Protein AF-A0A7V6YEX3-F1 (afdb_monomer)

Foldseek 3Di:
DLPVLQVLLLLLLLQLLLQLLLVLVLVVVDVPQDQPCSLVSSLVSLVSSLCSVLVPDPCSVCLVCLVVCCPPALVSVLSVLSVVLNVLSVVLVVCVVVVHDSVVNSVSSVVSNVSSLSNLVSVLVNQLPDPDPVSVDCVSSVVSNVSSNVSSLVVQCVSQVVPPVNNVSSVVVVVVVVVVD

Sequence (181 aa):
MGEWVLVIFTVALQAAVGLLFWTAVTKARQKEFELKSPVVVAVVLTAVAMVASLGHLGTPLRAFNALFNFGSSWLSREIVLTAAFLAVSAGAWYLERRGADEGTKKASYWLAAVVGVCAIISMAMVYIRTVIPAWGTWYTMVDFFLTSFILGGSLLLVLARANKETLTAVAGITDGIMALV

Nearest PDB structures (foldseek):
  2vpw-assembly1_G  TM=6.752E-01  e=5.787E-02  Thermus thermophilus HB27
  6egc-assembly1_A  TM=4.538E-01  e=3.977E+00  synthetic construct

Solvent-accessible surface area (backbone atoms only — not comparable to full-atom values): 9228 Å² total; per-residue (Å²): 127,65,68,64,34,55,51,50,21,52,54,29,36,29,28,21,34,17,31,37,37,49,51,31,53,47,47,72,76,32,91,84,66,80,73,89,54,65,47,55,54,24,32,51,31,31,49,52,15,50,49,37,57,42,70,71,41,96,56,52,81,59,56,63,54,28,71,83,33,44,90,77,38,45,63,22,36,23,54,52,29,46,52,49,26,39,53,40,27,47,49,37,41,50,40,59,77,70,65,54,55,71,67,60,51,51,51,34,32,45,52,26,23,54,39,24,51,53,21,52,52,27,49,31,45,45,48,34,70,44,92,50,72,91,34,52,47,72,62,46,50,49,52,51,49,50,50,10,47,54,44,3,46,51,49,46,50,61,66,23,61,85,36,69,69,54,32,52,58,57,50,51,52,55,53,58,55,59,74,76,109

Secondary structure (DSSP, 8-state):
--HHHHHHHHHHHHHHHHHHHHHHHHHHH-TT---SSHHHHHHHHHHHHHHHHHHT-S-GGGGGHHHHTTTT-HHHHHHHHHHHHHHHHHHHHHHHHTT--HHHHHHHHHHHHHHHHHHHHHHHHHHHTSS-GGGSSHHHHHHHHHHHHHHHHHHHHHHHTT-HHHHHHHHHHHHHHHTT-

Mean predicted aligned error: 5.59 Å

Structure (mmCIF, N/CA/C/O backbone):
data_AF-A0A7V6YEX3-F1
#
_entry.id   AF-A0A7V6YEX3-F1
#
loop_
_atom_site.group_PDB
_atom_site.id
_atom_site.type_symbol
_atom_site.label_atom_id
_atom_site.label_alt_id
_atom_site.label_comp_id
_atom_site.label_asym_id
_atom_site.label_entity_id
_atom_site.label_seq_id
_atom_site.pdbx_PDB_ins_code
_atom_site.Cartn_x
_atom_site.Cartn_y
_atom_site.Cartn_z
_atom_site.occupancy
_atom_site.B_iso_or_equiv
_atom_site.auth_seq_id
_atom_site.auth_comp_id
_atom_site.auth_asym_id
_atom_site.auth_atom_id
_atom_site.pdbx_PDB_model_num
ATOM 1 N N . MET A 1 1 ? 24.140 4.636 -7.649 1.00 54.00 1 MET A N 1
ATOM 2 C CA . MET A 1 1 ? 23.343 5.108 -6.490 1.00 54.00 1 MET A CA 1
ATOM 3 C C . MET A 1 1 ? 21.828 4.919 -6.658 1.00 54.00 1 MET A C 1
ATOM 5 O O . MET A 1 1 ? 21.150 4.912 -5.645 1.00 54.00 1 MET A O 1
ATOM 9 N N . GLY A 1 2 ? 21.278 4.736 -7.873 1.00 63.66 2 GLY A N 1
ATOM 10 C CA . GLY A 1 2 ? 19.820 4.609 -8.075 1.00 63.66 2 GLY A CA 1
ATOM 11 C C . GLY A 1 2 ? 19.185 3.271 -7.657 1.00 63.66 2 GLY A C 1
ATOM 12 O O . GLY A 1 2 ? 18.006 3.241 -7.328 1.00 63.66 2 GLY A O 1
ATOM 13 N N . GLU A 1 3 ? 19.950 2.178 -7.615 1.00 75.19 3 GLU A N 1
ATOM 14 C CA . GLU A 1 3 ? 19.409 0.830 -7.358 1.00 75.19 3 GLU A CA 1
ATOM 15 C C . GLU A 1 3 ? 18.811 0.681 -5.951 1.00 75.19 3 GLU A C 1
ATOM 17 O O . GLU A 1 3 ? 17.695 0.192 -5.799 1.00 75.19 3 GLU A O 1
ATOM 22 N N . TRP A 1 4 ? 19.492 1.197 -4.923 1.00 82.69 4 TRP A N 1
ATOM 23 C CA . TRP A 1 4 ? 19.003 1.184 -3.538 1.00 82.69 4 TRP A CA 1
ATOM 24 C C . TRP A 1 4 ? 17.686 1.938 -3.357 1.00 82.69 4 TRP A C 1
ATOM 26 O O . TRP A 1 4 ? 16.872 1.584 -2.509 1.00 82.69 4 TRP A O 1
ATOM 36 N N . VAL A 1 5 ? 17.457 2.965 -4.172 1.00 86.56 5 VAL A N 1
ATOM 37 C CA . VAL A 1 5 ? 16.256 3.793 -4.088 1.00 86.56 5 VAL A CA 1
ATOM 38 C C . VAL A 1 5 ? 15.031 3.030 -4.589 1.00 86.56 5 VAL A C 1
ATOM 40 O O . VAL A 1 5 ? 13.972 3.098 -3.968 1.00 86.56 5 VAL A O 1
ATOM 43 N N . LEU A 1 6 ? 15.190 2.243 -5.657 1.00 85.50 6 LEU A N 1
ATOM 44 C CA . LEU A 1 6 ? 14.140 1.351 -6.154 1.00 85.50 6 LEU A CA 1
ATOM 45 C C . LEU A 1 6 ? 13.823 0.238 -5.149 1.00 85.50 6 LEU A C 1
ATOM 47 O O . LEU A 1 6 ? 12.654 -0.094 -4.959 1.00 85.50 6 LEU A O 1
ATOM 51 N N . VAL A 1 7 ? 14.833 -0.295 -4.455 1.00 91.38 7 VAL A N 1
ATOM 52 C CA . VAL A 1 7 ? 14.621 -1.283 -3.382 1.00 91.38 7 VAL A CA 1
ATOM 53 C C . VAL A 1 7 ? 13.820 -0.673 -2.229 1.00 91.38 7 VAL A C 1
ATOM 55 O O . VAL A 1 7 ? 12.846 -1.267 -1.777 1.00 91.38 7 VAL A O 1
ATOM 58 N N . ILE A 1 8 ? 14.169 0.537 -1.780 1.00 92.31 8 ILE A N 1
ATOM 59 C CA . ILE A 1 8 ? 13.417 1.232 -0.723 1.00 92.31 8 ILE A CA 1
ATOM 60 C C . ILE A 1 8 ? 11.973 1.483 -1.165 1.00 92.31 8 ILE A C 1
ATOM 62 O O . ILE A 1 8 ? 11.044 1.205 -0.411 1.00 92.31 8 ILE A O 1
ATOM 66 N N . PHE A 1 9 ? 11.781 1.982 -2.386 1.00 94.06 9 PHE A N 1
ATOM 67 C CA . PHE A 1 9 ? 10.462 2.248 -2.952 1.00 94.06 9 PHE A CA 1
ATOM 68 C C . PHE A 1 9 ? 9.586 0.987 -3.007 1.00 94.06 9 PHE A C 1
ATOM 70 O O . PHE A 1 9 ? 8.468 1.000 -2.492 1.00 94.06 9 PHE A O 1
ATOM 77 N N . THR A 1 10 ? 10.104 -0.103 -3.578 1.00 94.50 10 THR A N 1
ATOM 78 C CA . THR A 1 10 ? 9.368 -1.368 -3.737 1.00 94.50 10 THR A CA 1
ATOM 79 C C . THR A 1 10 ? 8.987 -1.972 -2.390 1.00 94.50 10 THR A C 1
ATOM 81 O O . THR A 1 10 ? 7.804 -2.202 -2.139 1.00 94.50 10 THR A O 1
ATOM 84 N N . VAL A 1 11 ? 9.953 -2.138 -1.482 1.00 96.56 11 VAL A N 1
ATOM 85 C CA . VAL A 1 11 ? 9.726 -2.750 -0.164 1.00 96.56 11 VAL A CA 1
ATOM 86 C C . VAL A 1 11 ? 8.778 -1.904 0.690 1.00 96.56 11 VAL A C 1
ATOM 88 O O . VAL A 1 11 ? 7.869 -2.449 1.318 1.00 96.56 11 VAL A O 1
ATOM 91 N N . ALA A 1 12 ? 8.938 -0.575 0.702 1.00 97.44 12 ALA A N 1
ATOM 92 C CA . ALA A 1 12 ? 8.073 0.309 1.483 1.00 9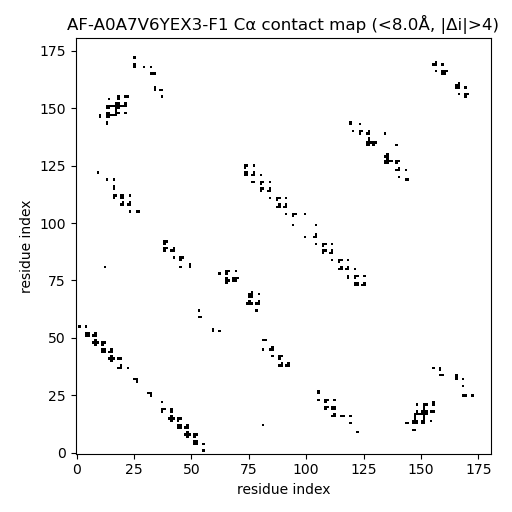7.44 12 ALA A CA 1
ATOM 93 C C . ALA A 1 12 ? 6.629 0.316 0.958 1.00 97.44 12 ALA A C 1
ATOM 95 O O . ALA A 1 12 ? 5.692 0.236 1.758 1.00 97.44 12 ALA A O 1
ATOM 96 N N . LEU A 1 13 ? 6.433 0.355 -0.367 1.00 98.06 13 LEU A N 1
ATOM 97 C CA . LEU A 1 13 ? 5.095 0.295 -0.955 1.00 98.06 13 LEU A CA 1
ATOM 98 C C . LEU A 1 13 ? 4.437 -1.071 -0.711 1.00 98.06 13 LEU A C 1
ATOM 100 O O . LEU A 1 13 ? 3.290 -1.124 -0.271 1.00 98.06 13 LEU A O 1
ATOM 104 N N . GLN A 1 14 ? 5.164 -2.171 -0.926 1.00 98.50 14 GLN A N 1
ATOM 105 C CA . GLN A 1 14 ? 4.682 -3.533 -0.664 1.00 98.50 14 GLN A CA 1
ATOM 106 C C . GLN A 1 14 ? 4.259 -3.720 0.796 1.00 98.50 14 GLN A C 1
ATOM 108 O O . GLN A 1 14 ? 3.186 -4.270 1.056 1.00 98.50 14 GLN A O 1
ATOM 113 N N . ALA A 1 15 ? 5.061 -3.223 1.740 1.00 98.38 15 ALA A N 1
ATOM 114 C CA . ALA A 1 15 ? 4.755 -3.249 3.164 1.00 98.38 15 ALA A CA 1
ATOM 115 C C . ALA A 1 15 ? 3.487 -2.446 3.506 1.00 98.38 15 ALA A C 1
ATOM 117 O O . ALA A 1 15 ? 2.625 -2.938 4.237 1.00 98.38 15 ALA A O 1
ATOM 118 N N . ALA A 1 16 ? 3.338 -1.239 2.949 1.00 98.38 16 ALA A N 1
ATOM 119 C CA . ALA A 1 16 ? 2.168 -0.389 3.167 1.00 98.38 16 ALA A CA 1
ATOM 120 C C . ALA A 1 16 ? 0.874 -1.009 2.612 1.00 98.38 16 ALA A C 1
ATOM 122 O O . ALA A 1 16 ? -0.141 -1.053 3.312 1.00 98.38 16 ALA A O 1
ATOM 123 N N . VAL A 1 17 ? 0.913 -1.521 1.376 1.00 98.56 17 VAL A N 1
ATOM 124 C CA . VAL A 1 17 ? -0.234 -2.182 0.731 1.00 98.56 17 VAL A CA 1
ATOM 125 C C . VAL A 1 17 ? -0.652 -3.420 1.515 1.00 98.56 17 VAL A C 1
ATOM 127 O O . VAL A 1 17 ? -1.831 -3.573 1.840 1.00 98.56 17 VAL A O 1
ATOM 130 N N . GLY A 1 18 ? 0.307 -4.275 1.876 1.00 98.12 18 GLY A N 1
ATOM 131 C CA . GLY A 1 18 ? 0.027 -5.490 2.631 1.00 98.12 18 GLY A CA 1
ATOM 132 C C . GLY A 1 18 ? -0.557 -5.194 4.012 1.00 98.12 18 GLY A C 1
ATOM 133 O O . GLY A 1 18 ? -1.479 -5.880 4.451 1.00 98.12 18 GLY A O 1
ATOM 134 N N . LEU A 1 19 ? -0.063 -4.150 4.689 1.00 97.56 19 LEU A N 1
ATOM 135 C CA . LEU A 1 19 ? -0.578 -3.723 5.989 1.00 97.56 19 LEU A CA 1
ATOM 136 C C . LEU A 1 19 ? -2.057 -3.319 5.900 1.00 97.56 19 LEU A C 1
ATOM 138 O O . LEU A 1 19 ? -2.864 -3.763 6.720 1.00 97.56 19 LEU A O 1
ATOM 142 N N . LEU A 1 20 ? -2.435 -2.511 4.904 1.00 97.44 20 LEU A N 1
ATOM 143 C CA . LEU A 1 20 ? -3.833 -2.103 4.724 1.00 97.44 20 LEU A CA 1
ATOM 144 C C . LEU A 1 20 ? -4.727 -3.245 4.254 1.00 97.44 20 LEU A C 1
ATOM 146 O O . LEU A 1 20 ? -5.863 -3.338 4.717 1.00 97.44 20 LEU A O 1
ATOM 150 N N . PHE A 1 21 ? -4.212 -4.138 3.407 1.00 97.50 21 PHE A N 1
ATOM 151 C CA . PHE A 1 21 ? -4.922 -5.347 3.003 1.00 97.50 21 PHE A CA 1
ATOM 152 C C . PHE A 1 21 ? -5.286 -6.203 4.220 1.00 97.50 21 PHE A C 1
ATOM 154 O O . PHE A 1 21 ? -6.464 -6.478 4.452 1.00 97.50 21 PHE A O 1
ATOM 161 N N . TRP A 1 22 ? -4.305 -6.561 5.054 1.00 95.19 22 TRP A N 1
ATOM 162 C CA . TRP A 1 22 ? -4.574 -7.361 6.248 1.00 95.19 22 TRP A CA 1
ATOM 163 C C . TRP A 1 22 ? -5.452 -6.621 7.254 1.00 95.19 22 TRP A C 1
ATOM 165 O O . TRP A 1 22 ? -6.345 -7.226 7.835 1.00 95.19 22 TRP A O 1
ATOM 175 N N . THR A 1 23 ? -5.282 -5.306 7.406 1.00 94.06 23 THR A N 1
ATOM 176 C CA . THR A 1 23 ? -6.162 -4.493 8.261 1.00 94.06 23 THR A CA 1
ATOM 177 C C . THR A 1 23 ? -7.619 -4.548 7.785 1.00 94.06 23 THR A C 1
ATOM 179 O O . THR A 1 23 ? -8.526 -4.713 8.605 1.00 94.06 23 THR A O 1
ATOM 182 N N . ALA A 1 24 ? -7.860 -4.464 6.471 1.00 94.31 24 ALA A N 1
ATOM 183 C CA . ALA A 1 24 ? -9.194 -4.583 5.885 1.00 94.31 24 ALA A CA 1
ATOM 184 C C . ALA A 1 24 ? -9.801 -5.975 6.135 1.00 94.31 24 ALA A C 1
ATOM 186 O O . ALA A 1 24 ? -10.953 -6.079 6.565 1.00 94.31 24 ALA A O 1
ATOM 187 N N . VAL A 1 25 ? -9.008 -7.037 5.946 1.00 93.19 25 VAL A N 1
ATOM 188 C CA . VAL A 1 25 ? -9.417 -8.426 6.217 1.00 93.19 25 VAL A CA 1
ATOM 189 C C . VAL A 1 25 ? -9.779 -8.617 7.693 1.00 93.19 25 VAL A C 1
ATOM 191 O O . VAL A 1 25 ? -10.845 -9.160 7.996 1.00 93.19 25 VAL A O 1
ATOM 194 N N . THR A 1 26 ? -8.954 -8.131 8.624 1.00 90.56 26 THR A N 1
ATOM 195 C CA . THR A 1 26 ? -9.222 -8.262 10.063 1.00 90.56 26 THR A CA 1
ATOM 196 C C . THR A 1 26 ? -10.479 -7.501 10.474 1.00 90.56 26 THR A C 1
ATOM 198 O O . THR A 1 26 ? -11.332 -8.066 11.157 1.00 90.56 26 THR A O 1
ATOM 201 N N . LYS A 1 27 ? -10.671 -6.264 9.992 1.00 88.38 27 LYS A N 1
ATOM 202 C CA . LYS A 1 27 ? -11.892 -5.473 10.250 1.00 88.38 27 LYS A CA 1
ATOM 203 C C . LYS A 1 27 ? -13.161 -6.079 9.636 1.00 88.38 27 LYS A C 1
ATOM 205 O O . LYS A 1 27 ? -14.268 -5.808 10.116 1.00 88.38 27 LYS A O 1
ATOM 210 N N . ALA A 1 28 ? -13.033 -6.864 8.566 1.00 88.38 28 ALA A N 1
ATOM 211 C CA . ALA A 1 28 ? -14.154 -7.589 7.972 1.00 88.38 28 ALA A CA 1
ATOM 212 C C . ALA A 1 28 ? -14.565 -8.801 8.825 1.00 88.38 28 ALA A C 1
ATOM 214 O O . ALA A 1 28 ? -15.756 -9.064 8.972 1.00 88.38 28 ALA A O 1
ATOM 215 N N . ARG A 1 29 ? -13.593 -9.507 9.419 1.00 85.81 29 ARG A N 1
ATOM 216 C CA . ARG A 1 29 ? -13.838 -10.684 10.271 1.00 85.81 29 ARG A CA 1
ATOM 217 C C . ARG A 1 29 ? -14.228 -10.330 11.703 1.00 85.81 29 ARG A C 1
ATOM 219 O O . ARG A 1 29 ? -15.007 -11.053 12.314 1.00 85.81 29 ARG A O 1
ATOM 226 N N . GLN A 1 30 ? -13.704 -9.230 12.237 1.00 81.31 30 GLN A N 1
ATOM 227 C CA . GLN A 1 30 ? -13.925 -8.820 13.618 1.00 81.31 30 GLN A CA 1
ATOM 228 C C . GLN A 1 30 ? -14.554 -7.433 13.701 1.00 81.31 30 GLN A C 1
ATOM 230 O O . GLN A 1 30 ? -14.029 -6.453 13.170 1.00 81.31 30 GLN A O 1
ATOM 235 N N . LYS A 1 31 ? -15.701 -7.344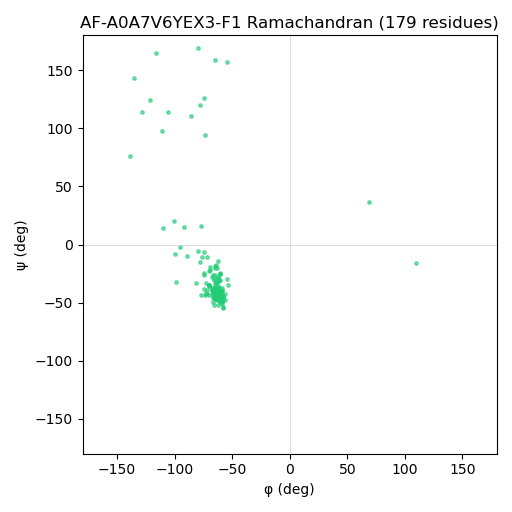 14.385 1.00 68.62 31 LYS A N 1
ATOM 236 C CA . LYS A 1 31 ? -16.448 -6.088 14.522 1.00 68.62 31 LYS A CA 1
ATOM 237 C C . LYS A 1 31 ? -15.737 -5.068 15.412 1.00 68.62 31 LYS A C 1
ATOM 239 O O . LYS A 1 31 ? -15.787 -3.893 15.077 1.00 68.62 31 LYS A O 1
ATOM 244 N N . GLU A 1 32 ? -15.045 -5.519 16.456 1.00 69.12 32 GLU A N 1
ATOM 245 C CA . GLU A 1 32 ? -14.394 -4.663 17.464 1.00 69.12 32 GLU A CA 1
ATOM 246 C C . GLU A 1 32 ? -12.881 -4.497 17.235 1.00 69.12 32 GLU A C 1
ATOM 248 O O . GLU A 1 32 ? -12.133 -4.131 18.137 1.00 69.12 32 GLU A O 1
ATOM 253 N N . PHE A 1 33 ? -12.394 -4.756 16.014 1.00 73.75 33 PHE A N 1
ATOM 254 C CA . PHE A 1 33 ? -10.980 -4.560 15.703 1.00 73.75 33 PHE A CA 1
ATOM 255 C C . PHE A 1 33 ? -10.634 -3.067 15.587 1.00 73.75 33 PHE A C 1
ATOM 257 O O . PHE A 1 33 ? -10.747 -2.445 14.518 1.00 73.75 33 PHE A O 1
ATOM 264 N N . GLU A 1 34 ? -10.160 -2.508 16.697 1.00 72.00 34 GLU A N 1
ATOM 265 C CA . GLU A 1 34 ? -9.575 -1.175 16.774 1.00 72.00 34 GLU A CA 1
ATOM 266 C C . GLU A 1 34 ? -8.073 -1.247 17.050 1.00 72.00 34 GLU A C 1
ATOM 268 O O . GLU A 1 34 ? -7.612 -1.337 18.186 1.00 72.00 34 GLU A O 1
ATOM 273 N N . LEU A 1 35 ? -7.287 -1.147 15.980 1.00 77.44 35 LEU A N 1
ATOM 274 C CA . LEU A 1 35 ? -5.863 -0.873 16.072 1.00 77.44 35 LEU A CA 1
ATOM 275 C C . LEU A 1 35 ? -5.631 0.572 15.644 1.00 77.44 35 LEU A C 1
ATOM 277 O O . LEU A 1 35 ? -5.859 0.935 14.491 1.00 77.44 35 LEU A O 1
ATOM 281 N N . LYS A 1 36 ? -5.188 1.412 16.579 1.00 72.75 36 LYS A N 1
ATOM 282 C CA . LYS A 1 36 ? -4.782 2.787 16.276 1.00 72.75 36 LYS A CA 1
ATOM 283 C C . LYS A 1 36 ? -3.426 2.720 15.581 1.00 72.75 36 LYS A C 1
ATOM 285 O O . LYS A 1 36 ? -2.525 2.128 16.163 1.00 72.75 36 LYS A O 1
ATOM 290 N N . SER A 1 37 ? -3.289 3.332 14.397 1.00 78.31 37 SER A N 1
ATOM 291 C CA . SER A 1 37 ? -2.048 3.535 13.603 1.00 78.31 37 SER A CA 1
ATOM 292 C C . SER A 1 37 ? -1.804 2.772 12.285 1.00 78.31 37 SER A C 1
ATOM 294 O O . SER A 1 37 ? -0.962 3.277 11.541 1.00 78.31 37 SER A O 1
ATOM 296 N N . PRO A 1 38 ? -2.487 1.675 11.892 1.00 91.31 38 PRO A N 1
ATOM 297 C CA . PRO A 1 38 ? -2.122 0.939 10.673 1.00 91.31 38 PRO A CA 1
ATOM 298 C C . PRO A 1 38 ? -2.117 1.828 9.430 1.00 91.31 38 PRO A C 1
ATOM 300 O O . PRO A 1 38 ? -1.179 1.805 8.636 1.00 91.31 38 PRO A O 1
ATOM 303 N N . VAL A 1 39 ? -3.127 2.693 9.314 1.00 94.38 39 VAL A N 1
ATOM 304 C CA . VAL A 1 39 ? -3.239 3.634 8.199 1.00 94.38 39 VAL A CA 1
ATOM 305 C C . VAL A 1 39 ? -2.199 4.748 8.233 1.00 94.38 39 VAL A C 1
ATOM 307 O O . VAL A 1 39 ? -1.681 5.120 7.186 1.00 94.38 39 VAL A O 1
ATOM 310 N N . VAL A 1 40 ? -1.810 5.232 9.416 1.00 95.50 40 VAL A N 1
ATOM 311 C CA . VAL A 1 40 ? -0.736 6.231 9.543 1.00 95.50 40 VAL A CA 1
ATOM 312 C C . VAL A 1 40 ? 0.588 5.638 9.084 1.00 95.50 40 VAL A C 1
ATOM 314 O O . VAL A 1 40 ? 1.305 6.266 8.310 1.00 95.50 40 VAL A O 1
ATOM 317 N N . VAL A 1 41 ? 0.895 4.417 9.525 1.00 96.44 41 VAL A N 1
ATOM 318 C CA . VAL A 1 41 ? 2.116 3.707 9.130 1.00 96.44 41 VAL A CA 1
ATOM 319 C C . VAL A 1 41 ? 2.132 3.484 7.618 1.00 96.44 41 VAL A C 1
ATOM 321 O O . VAL A 1 41 ? 3.135 3.785 6.976 1.00 96.44 41 VAL A O 1
ATOM 324 N N . ALA A 1 42 ? 1.015 3.048 7.028 1.00 97.25 42 ALA A N 1
ATOM 325 C CA . ALA A 1 42 ? 0.904 2.876 5.582 1.00 97.25 42 ALA A CA 1
ATOM 326 C C . ALA A 1 42 ? 1.099 4.195 4.810 1.00 97.25 42 ALA A C 1
ATOM 328 O O . ALA A 1 42 ? 1.824 4.218 3.816 1.00 97.25 42 ALA A O 1
ATOM 329 N N . VAL A 1 43 ? 0.515 5.304 5.280 1.00 97.69 43 VAL A N 1
ATOM 330 C CA . VAL A 1 43 ? 0.702 6.638 4.681 1.00 97.69 43 VAL A CA 1
ATOM 331 C C . VAL A 1 43 ? 2.167 7.064 4.739 1.00 97.69 43 VAL A C 1
ATOM 333 O O . VAL A 1 43 ? 2.710 7.496 3.725 1.00 97.69 43 VAL A O 1
ATOM 336 N N . VAL A 1 44 ? 2.828 6.906 5.890 1.00 97.31 44 VAL A N 1
ATOM 337 C CA . VAL A 1 44 ? 4.247 7.261 6.055 1.00 97.31 44 VAL A CA 1
ATOM 338 C C . VAL A 1 44 ? 5.134 6.413 5.146 1.00 97.31 44 VAL A C 1
ATOM 340 O O . VAL A 1 44 ? 5.962 6.965 4.426 1.00 97.31 44 VAL A O 1
ATOM 343 N N . LEU A 1 45 ? 4.940 5.092 5.119 1.00 97.62 45 LEU A N 1
ATOM 344 C CA . LEU A 1 45 ? 5.701 4.191 4.247 1.00 97.62 45 LEU A CA 1
ATOM 345 C C . LEU A 1 45 ? 5.507 4.535 2.767 1.00 97.62 45 LEU A C 1
ATOM 347 O O . LEU A 1 45 ? 6.478 4.593 2.015 1.00 97.62 45 LEU A O 1
ATOM 351 N N . THR A 1 46 ? 4.275 4.833 2.356 1.00 97.38 46 THR A N 1
ATOM 352 C CA . THR A 1 46 ? 3.976 5.225 0.971 1.00 97.38 46 THR A CA 1
ATOM 353 C C . THR A 1 46 ? 4.595 6.579 0.624 1.00 97.38 46 THR A C 1
ATOM 355 O O . THR A 1 46 ? 5.129 6.750 -0.469 1.00 97.38 46 THR A O 1
ATOM 358 N N . ALA A 1 47 ? 4.586 7.540 1.553 1.00 95.44 47 ALA A N 1
ATOM 359 C CA . ALA A 1 47 ? 5.254 8.824 1.366 1.00 95.44 47 ALA A CA 1
ATOM 360 C C . ALA A 1 47 ? 6.775 8.650 1.225 1.00 95.44 47 ALA A C 1
ATOM 362 O O . ALA A 1 47 ? 7.366 9.223 0.313 1.00 95.44 47 ALA A O 1
ATOM 363 N N . VAL A 1 48 ? 7.400 7.812 2.060 1.00 94.44 48 VAL A N 1
ATOM 364 C CA . VAL A 1 48 ? 8.824 7.454 1.934 1.00 94.44 48 VAL A CA 1
ATOM 365 C C . VAL A 1 48 ? 9.101 6.808 0.577 1.00 94.44 48 VAL A C 1
ATOM 367 O O . VAL A 1 48 ? 10.059 7.195 -0.087 1.00 94.44 48 VAL A O 1
ATOM 370 N N . ALA A 1 49 ? 8.241 5.890 0.128 1.00 93.75 49 ALA A N 1
ATOM 371 C CA . ALA A 1 49 ? 8.355 5.267 -1.186 1.00 93.75 49 ALA A CA 1
ATOM 372 C C . ALA A 1 49 ? 8.306 6.319 -2.313 1.00 93.75 49 ALA A C 1
ATOM 374 O O . ALA A 1 49 ? 9.184 6.343 -3.177 1.00 93.75 49 ALA A O 1
ATOM 375 N N . MET A 1 50 ? 7.337 7.240 -2.284 1.00 90.25 50 MET A N 1
ATOM 376 C CA . MET A 1 50 ? 7.234 8.302 -3.292 1.00 90.25 50 MET A CA 1
ATOM 377 C C . MET A 1 50 ? 8.416 9.273 -3.255 1.00 90.25 50 MET A C 1
ATOM 379 O O . MET A 1 50 ? 8.913 9.647 -4.313 1.00 90.25 50 MET A O 1
ATOM 383 N N . VAL A 1 51 ? 8.893 9.672 -2.073 1.00 89.81 51 VAL A N 1
ATOM 384 C CA . VAL A 1 51 ? 10.074 10.544 -1.945 1.00 89.81 51 VAL A CA 1
ATOM 385 C C . VAL A 1 51 ? 11.319 9.826 -2.454 1.00 89.81 51 VAL A C 1
ATOM 387 O O . VAL A 1 51 ? 12.103 10.443 -3.165 1.00 89.81 51 VAL A O 1
ATOM 390 N N . ALA A 1 52 ? 11.487 8.533 -2.173 1.00 86.62 52 ALA A N 1
ATOM 391 C CA . ALA A 1 52 ? 12.563 7.736 -2.752 1.00 86.62 52 ALA A CA 1
ATOM 392 C C . ALA A 1 52 ? 12.476 7.759 -4.291 1.00 86.62 52 ALA A C 1
ATOM 394 O O . ALA A 1 52 ? 13.413 8.196 -4.956 1.00 86.62 52 ALA A O 1
ATOM 395 N N . SER A 1 53 ? 11.321 7.405 -4.858 1.00 83.31 53 SER A N 1
ATOM 396 C CA . SER A 1 53 ? 11.092 7.411 -6.310 1.00 83.31 53 SER A CA 1
ATOM 397 C C . SER A 1 53 ? 11.363 8.785 -6.953 1.00 83.31 53 SER A C 1
ATOM 399 O O . SER A 1 53 ? 12.110 8.895 -7.922 1.00 83.31 53 SER A O 1
ATOM 401 N N . LEU A 1 54 ? 10.833 9.870 -6.383 1.00 80.81 54 LEU A N 1
ATOM 402 C CA . LEU A 1 54 ? 11.023 11.231 -6.900 1.00 80.81 54 LEU A CA 1
ATOM 403 C C . LEU A 1 54 ? 12.431 11.781 -6.657 1.00 80.81 54 LEU A C 1
ATOM 405 O O . LEU A 1 54 ? 12.947 12.531 -7.482 1.00 80.81 54 LEU A O 1
ATOM 409 N N . GLY A 1 55 ? 13.066 11.413 -5.549 1.00 71.94 55 GLY A N 1
ATOM 410 C CA . GLY A 1 55 ? 14.375 11.917 -5.141 1.00 71.94 55 GLY A CA 1
ATOM 411 C C . GLY A 1 55 ? 15.519 11.441 -6.032 1.00 71.94 55 GLY A C 1
ATOM 412 O O . GLY A 1 55 ? 16.550 12.105 -6.103 1.00 71.94 55 GLY A O 1
ATOM 413 N N . HIS A 1 56 ? 15.343 10.330 -6.755 1.00 73.56 56 HIS A N 1
ATOM 414 C CA . HIS A 1 56 ? 16.322 9.877 -7.746 1.00 73.56 56 HIS A CA 1
ATOM 415 C C . HIS A 1 56 ? 16.078 10.456 -9.150 1.00 73.56 56 HIS A C 1
ATOM 417 O O . HIS A 1 56 ? 16.893 10.248 -10.053 1.00 73.56 56 HIS A O 1
ATOM 423 N N . LEU A 1 57 ? 14.938 11.115 -9.389 1.00 70.81 57 LEU A N 1
ATOM 424 C CA . LEU A 1 57 ? 14.629 11.724 -10.678 1.00 70.81 57 LEU A CA 1
ATOM 425 C C . LEU A 1 57 ? 15.395 13.045 -10.787 1.00 70.81 57 LEU A C 1
ATOM 427 O O . LEU A 1 57 ? 15.157 13.975 -10.028 1.00 70.81 57 LEU A O 1
ATOM 431 N N . GLY A 1 58 ? 16.262 13.178 -11.795 1.00 68.38 58 GLY A N 1
ATOM 432 C CA . GLY A 1 58 ? 16.960 14.447 -12.062 1.00 68.38 58 GLY A CA 1
ATOM 433 C C . GLY A 1 58 ? 16.021 15.614 -12.410 1.00 68.38 58 GLY A C 1
ATOM 434 O O . GLY A 1 58 ? 16.436 16.767 -12.390 1.00 68.38 58 GLY A O 1
ATOM 435 N N . THR A 1 59 ? 14.750 15.331 -12.729 1.00 72.81 59 THR A N 1
ATOM 436 C CA . THR A 1 59 ? 13.706 16.331 -13.018 1.00 72.81 59 THR A CA 1
ATOM 437 C C . THR A 1 59 ? 12.364 15.926 -12.380 1.00 72.81 59 THR A C 1
ATOM 439 O O . THR A 1 59 ? 11.457 15.472 -13.078 1.00 72.81 59 THR A O 1
ATOM 442 N N . PRO A 1 60 ? 12.192 16.085 -11.056 1.00 73.00 60 PRO A N 1
ATOM 443 C CA . PRO A 1 60 ? 11.022 15.573 -10.330 1.00 73.00 60 PRO A CA 1
ATOM 444 C C . PRO A 1 60 ? 9.696 16.178 -10.818 1.00 73.00 60 PRO A C 1
ATOM 446 O O . PRO A 1 60 ? 8.679 15.493 -10.867 1.00 73.00 60 PRO A O 1
ATOM 449 N N . LEU A 1 61 ? 9.708 17.428 -11.294 1.00 75.50 61 LEU A N 1
ATOM 450 C CA . LEU A 1 61 ? 8.531 18.091 -11.872 1.00 75.50 61 LEU A CA 1
ATOM 451 C C . LEU A 1 61 ? 8.032 17.428 -13.168 1.00 75.50 61 LEU A C 1
ATOM 453 O O . LEU A 1 61 ? 6.874 17.593 -13.537 1.00 75.50 61 LEU A O 1
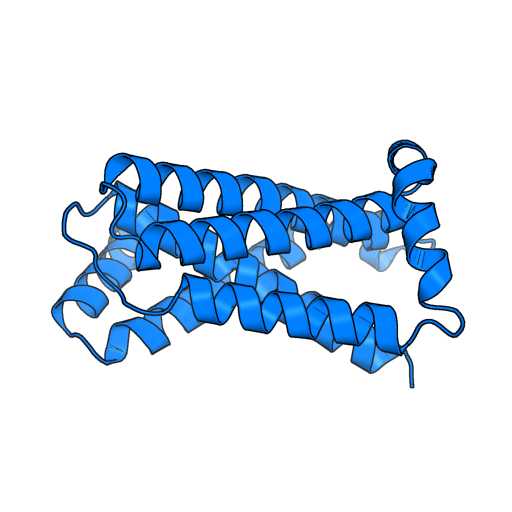ATOM 457 N N . ARG A 1 62 ? 8.860 16.639 -13.862 1.00 77.50 62 ARG A N 1
ATOM 458 C CA . ARG A 1 62 ? 8.408 15.876 -15.035 1.00 77.50 62 ARG A CA 1
ATOM 459 C C . ARG A 1 62 ? 7.592 14.642 -14.663 1.00 77.50 62 ARG A C 1
ATOM 461 O O . ARG A 1 62 ? 6.953 14.080 -15.548 1.00 77.50 62 ARG A O 1
ATOM 468 N N . ALA A 1 63 ? 7.542 14.246 -13.388 1.00 73.25 63 ALA A N 1
ATOM 469 C CA . ALA A 1 63 ? 6.698 13.141 -12.936 1.00 73.25 63 ALA A CA 1
ATOM 470 C C . ALA A 1 63 ? 5.204 13.397 -13.205 1.00 73.25 63 ALA A C 1
ATOM 472 O O . ALA A 1 63 ? 4.462 12.447 -13.434 1.00 73.25 63 ALA A O 1
ATOM 473 N N . PHE A 1 64 ? 4.764 14.661 -13.299 1.00 78.50 64 PHE A N 1
ATOM 474 C CA . PHE A 1 64 ? 3.395 14.996 -13.713 1.00 78.50 64 PHE A CA 1
ATOM 475 C C . PHE A 1 64 ? 3.051 14.496 -15.124 1.00 78.50 64 PHE A C 1
ATOM 477 O O . PHE A 1 64 ? 1.891 14.194 -15.399 1.00 78.50 64 PHE A O 1
ATOM 484 N N . ASN A 1 65 ? 4.047 14.290 -15.995 1.00 79.25 65 ASN A N 1
ATOM 485 C CA . ASN A 1 65 ? 3.831 13.680 -17.308 1.00 79.25 65 ASN A CA 1
ATOM 486 C C . ASN A 1 65 ? 3.342 12.228 -17.212 1.00 79.25 65 ASN A C 1
ATOM 488 O O . ASN A 1 65 ? 2.788 11.713 -18.184 1.00 79.25 65 ASN A O 1
ATOM 492 N N . ALA A 1 66 ? 3.508 11.568 -16.060 1.00 77.69 66 ALA A N 1
ATOM 493 C CA . ALA A 1 66 ? 2.933 10.253 -15.815 1.00 77.69 66 ALA A CA 1
ATOM 494 C C . ALA A 1 66 ? 1.398 10.281 -15.854 1.00 77.69 66 ALA A C 1
ATOM 496 O O . ALA A 1 66 ? 0.807 9.286 -16.249 1.00 77.69 66 ALA A O 1
ATOM 497 N N . LEU A 1 67 ? 0.741 11.402 -15.539 1.00 79.38 67 LEU A N 1
ATOM 498 C CA . LEU A 1 67 ? -0.719 11.511 -15.656 1.00 79.38 67 LEU A CA 1
ATOM 499 C C . LEU A 1 67 ? -1.167 11.440 -17.122 1.00 79.38 67 LEU A C 1
ATOM 501 O O . LEU A 1 67 ? -2.128 10.751 -17.451 1.00 79.38 67 LEU A O 1
ATOM 505 N N . PHE A 1 68 ? -0.423 12.089 -18.019 1.00 82.06 68 PHE A N 1
ATOM 506 C CA . PHE A 1 68 ? -0.729 12.123 -19.451 1.00 82.06 68 PHE A CA 1
ATOM 507 C C . PHE A 1 68 ? -0.340 10.834 -20.195 1.00 82.06 68 PHE A C 1
ATOM 509 O O . PHE A 1 68 ? -0.803 10.606 -21.307 1.00 82.06 68 PHE A O 1
ATOM 516 N N . ASN A 1 69 ? 0.484 9.975 -19.586 1.00 78.56 69 ASN A N 1
ATOM 517 C CA . ASN A 1 69 ? 0.987 8.733 -20.186 1.00 78.56 69 ASN A CA 1
ATOM 518 C C . ASN A 1 69 ? 0.416 7.454 -19.548 1.00 78.56 69 ASN A C 1
ATOM 520 O O . ASN A 1 69 ? 0.922 6.361 -19.808 1.00 78.56 69 ASN A O 1
ATOM 524 N N . PHE A 1 70 ? -0.653 7.561 -18.749 1.00 78.25 70 PHE A N 1
ATOM 525 C CA . PHE A 1 70 ? -1.228 6.432 -18.000 1.00 78.25 70 PHE A CA 1
ATOM 526 C C . PHE A 1 70 ? -1.572 5.221 -18.888 1.00 78.25 70 PHE A C 1
ATOM 528 O O . PHE A 1 70 ? -1.412 4.061 -18.500 1.00 78.25 70 PHE A O 1
ATOM 535 N N . GLY A 1 71 ? -2.004 5.477 -20.125 1.00 76.38 71 GLY A N 1
ATOM 536 C CA . GLY A 1 71 ? -2.329 4.427 -21.087 1.00 76.38 71 GLY A CA 1
ATOM 537 C C . GLY A 1 71 ? -1.115 3.717 -21.696 1.00 76.38 71 GLY A C 1
ATOM 538 O O . GLY A 1 71 ? -1.243 2.553 -22.073 1.00 76.38 71 GLY A O 1
ATOM 539 N N . SER A 1 72 ? 0.054 4.363 -21.773 1.00 80.06 72 SER A N 1
ATOM 540 C CA . SER A 1 72 ? 1.153 3.940 -22.656 1.00 80.06 72 SER A CA 1
ATOM 541 C C . SER A 1 72 ? 2.258 3.136 -21.971 1.00 80.06 72 SER A C 1
ATOM 543 O O . SER A 1 72 ? 2.825 2.249 -22.605 1.00 80.06 72 SER A O 1
ATOM 545 N N . SER A 1 73 ? 2.563 3.390 -20.693 1.00 90.38 73 SER A N 1
ATOM 546 C CA . SER A 1 73 ? 3.653 2.686 -19.997 1.00 90.38 73 SER A CA 1
ATOM 547 C C . SER A 1 73 ? 3.280 2.209 -18.594 1.00 90.38 73 SER A C 1
ATOM 549 O O . SER A 1 73 ? 2.582 2.890 -17.844 1.00 90.38 73 SER A O 1
ATOM 551 N N . TRP A 1 74 ? 3.788 1.030 -18.217 1.00 92.94 74 TRP A N 1
ATOM 552 C CA . TRP A 1 74 ? 3.599 0.459 -16.877 1.00 92.94 74 TRP A CA 1
ATOM 553 C C . TRP A 1 74 ? 4.230 1.312 -15.775 1.00 92.94 74 TRP A C 1
ATOM 555 O O . TRP A 1 74 ? 3.653 1.425 -14.699 1.00 92.94 74 TRP A O 1
ATOM 565 N N . LEU A 1 75 ? 5.343 1.987 -16.073 1.00 90.06 75 LEU A N 1
ATOM 566 C CA . LEU A 1 75 ? 5.985 2.920 -15.147 1.00 90.06 75 LEU A CA 1
ATOM 567 C C . LEU A 1 75 ? 5.071 4.112 -14.819 1.00 90.06 75 LEU A C 1
ATOM 569 O O . LEU A 1 75 ? 4.946 4.523 -13.671 1.00 90.06 75 LEU A O 1
ATOM 573 N N . SER A 1 76 ? 4.380 4.656 -15.823 1.00 91.31 76 SER A N 1
ATOM 574 C CA . SER A 1 76 ? 3.413 5.735 -15.605 1.00 91.31 76 SER A CA 1
ATOM 575 C C . SER A 1 76 ? 2.220 5.267 -14.765 1.00 91.31 76 SER A C 1
ATOM 577 O O . SER A 1 76 ? 1.816 5.970 -13.838 1.00 91.31 76 SER A O 1
ATOM 579 N N . ARG A 1 77 ? 1.697 4.063 -15.031 1.00 94.44 77 ARG A N 1
ATOM 580 C CA . ARG A 1 77 ? 0.628 3.459 -14.219 1.00 94.44 77 ARG A CA 1
ATOM 581 C C . ARG A 1 77 ? 1.054 3.281 -12.768 1.00 94.44 77 ARG A C 1
ATOM 583 O O . ARG A 1 77 ? 0.273 3.591 -11.878 1.00 94.44 77 ARG A O 1
ATOM 590 N N . GLU A 1 78 ? 2.289 2.852 -12.530 1.00 93.81 78 GLU A N 1
ATOM 591 C CA . GLU A 1 78 ? 2.834 2.655 -11.187 1.00 93.81 78 GLU A CA 1
ATOM 592 C C . GLU A 1 78 ? 2.900 3.972 -10.410 1.00 93.81 78 GLU A C 1
ATOM 594 O O . GLU A 1 78 ? 2.438 4.029 -9.270 1.00 93.81 78 GLU A O 1
ATOM 599 N N . ILE A 1 79 ? 3.389 5.049 -11.034 1.00 92.06 79 ILE A N 1
ATOM 600 C CA . ILE A 1 79 ? 3.427 6.384 -10.416 1.00 92.06 79 ILE A CA 1
ATOM 601 C C . ILE A 1 79 ? 2.012 6.841 -10.036 1.00 92.06 79 ILE A C 1
ATOM 603 O O . ILE A 1 79 ? 1.780 7.272 -8.905 1.00 92.06 79 ILE A O 1
ATOM 607 N N . VAL A 1 80 ? 1.054 6.724 -10.962 1.00 93.25 80 VAL A N 1
ATOM 608 C CA . VAL A 1 80 ? -0.333 7.161 -10.739 1.00 93.25 80 VAL A CA 1
ATOM 609 C C . VAL A 1 80 ? -1.021 6.321 -9.666 1.00 93.25 80 VAL A C 1
ATOM 611 O O . VAL A 1 80 ? -1.670 6.876 -8.783 1.00 93.25 80 VAL A O 1
ATOM 614 N N . LEU A 1 81 ? -0.864 4.998 -9.700 1.00 96.31 81 LEU A N 1
ATOM 615 C CA . LEU A 1 81 ? -1.478 4.092 -8.729 1.00 96.31 81 LEU A CA 1
ATOM 616 C C . LEU A 1 81 ? -0.848 4.225 -7.341 1.00 96.31 81 LEU A C 1
ATOM 618 O O . LEU A 1 81 ? -1.570 4.176 -6.351 1.00 96.31 81 LEU A O 1
ATOM 622 N N . THR A 1 82 ? 0.459 4.476 -7.254 1.00 96.00 82 THR A N 1
ATOM 623 C CA . THR A 1 82 ? 1.129 4.778 -5.980 1.00 96.00 82 THR A CA 1
ATOM 624 C C . THR A 1 82 ? 0.615 6.092 -5.391 1.00 96.00 82 THR A C 1
ATOM 626 O O . THR A 1 82 ? 0.282 6.152 -4.207 1.00 96.00 82 THR A O 1
ATOM 629 N N . ALA A 1 83 ? 0.484 7.140 -6.213 1.00 95.06 83 ALA A N 1
ATOM 630 C CA . ALA A 1 83 ? -0.078 8.418 -5.778 1.00 95.06 83 ALA A CA 1
ATOM 631 C C . ALA A 1 83 ? -1.549 8.282 -5.347 1.00 95.06 83 ALA A C 1
ATOM 633 O O . ALA A 1 83 ? -1.955 8.835 -4.324 1.00 95.06 83 ALA A O 1
ATOM 634 N N . ALA A 1 84 ? -2.343 7.506 -6.091 1.00 96.94 84 ALA A N 1
ATOM 635 C CA . ALA A 1 84 ? -3.726 7.204 -5.743 1.00 96.94 84 ALA A CA 1
ATOM 636 C C . ALA A 1 84 ? -3.816 6.422 -4.425 1.00 96.94 84 ALA A C 1
ATOM 638 O O . ALA A 1 84 ? -4.634 6.758 -3.571 1.00 96.94 84 ALA A O 1
ATOM 639 N N . PHE A 1 85 ? -2.949 5.427 -4.223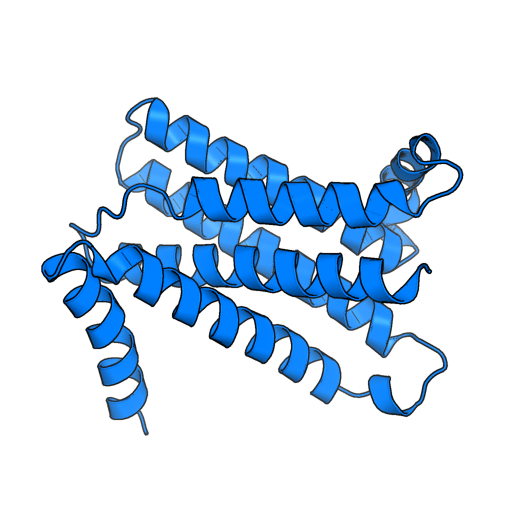 1.00 98.44 85 PHE A N 1
ATOM 640 C CA . PHE A 1 85 ? -2.876 4.668 -2.978 1.00 98.44 85 PHE A CA 1
ATOM 641 C C . PHE A 1 85 ? -2.543 5.572 -1.786 1.00 98.44 85 PHE A C 1
ATOM 643 O O . PHE A 1 85 ? -3.214 5.485 -0.755 1.00 98.44 85 PHE A O 1
ATOM 650 N N . LEU A 1 86 ? -1.582 6.492 -1.935 1.00 97.94 86 LEU A N 1
ATOM 651 C CA . LEU A 1 86 ? -1.267 7.490 -0.911 1.00 97.94 86 LEU A CA 1
ATOM 652 C C . LEU A 1 86 ? -2.482 8.371 -0.590 1.00 97.94 86 LEU A C 1
ATOM 654 O O . LEU A 1 86 ? -2.820 8.539 0.580 1.00 97.94 86 LEU A O 1
ATOM 658 N N . ALA A 1 87 ? -3.153 8.905 -1.613 1.00 98.00 87 ALA A N 1
ATOM 659 C CA . ALA A 1 87 ? -4.309 9.783 -1.445 1.00 98.00 87 ALA A CA 1
ATOM 660 C C . ALA A 1 87 ? -5.481 9.077 -0.746 1.00 98.00 87 ALA A C 1
ATOM 662 O O . ALA A 1 87 ? -6.053 9.616 0.202 1.00 98.00 87 ALA A O 1
ATOM 663 N N . VAL A 1 88 ? -5.810 7.852 -1.165 1.00 98.25 88 VAL A N 1
ATOM 664 C CA . VAL A 1 88 ? -6.880 7.051 -0.554 1.00 98.25 88 VAL A CA 1
ATOM 665 C C . VAL A 1 88 ? -6.525 6.671 0.884 1.00 98.25 88 VAL A C 1
ATOM 667 O O . VAL A 1 88 ? -7.369 6.801 1.768 1.00 98.25 88 VAL A O 1
ATOM 670 N N . SER A 1 89 ? -5.279 6.273 1.149 1.00 97.94 89 SER A N 1
ATOM 671 C CA . SER A 1 89 ? -4.819 5.933 2.503 1.00 97.94 89 SER A CA 1
ATOM 672 C C . SER A 1 89 ? -4.833 7.152 3.432 1.00 97.94 89 SER A C 1
ATOM 674 O O . SER A 1 89 ? -5.285 7.062 4.572 1.00 97.94 89 SER A O 1
ATOM 676 N N . ALA A 1 90 ? -4.415 8.323 2.945 1.00 97.69 90 ALA A N 1
ATOM 677 C CA . ALA A 1 90 ? -4.506 9.575 3.694 1.00 97.69 90 ALA A CA 1
ATOM 678 C C . ALA A 1 90 ? -5.967 9.981 3.954 1.00 97.69 90 ALA A C 1
ATOM 680 O O . ALA A 1 90 ? -6.293 10.448 5.046 1.00 97.69 90 ALA A O 1
ATOM 681 N N . GLY A 1 91 ? -6.861 9.747 2.989 1.00 97.31 91 GLY A N 1
ATOM 682 C CA . GLY A 1 91 ? -8.303 9.914 3.159 1.00 97.31 91 GLY A CA 1
ATOM 683 C C . GLY A 1 91 ? -8.879 8.978 4.224 1.00 97.31 91 GLY A C 1
ATOM 684 O O . GLY A 1 91 ? -9.622 9.428 5.094 1.00 97.31 91 GLY A O 1
ATOM 685 N N . ALA A 1 92 ? -8.489 7.701 4.220 1.00 95.75 92 ALA A N 1
ATOM 686 C CA . ALA A 1 92 ? -8.876 6.736 5.247 1.00 95.75 92 ALA A CA 1
ATOM 687 C C . ALA A 1 92 ? -8.409 7.184 6.644 1.00 95.75 92 ALA A C 1
ATOM 689 O O . ALA A 1 92 ? -9.210 7.212 7.578 1.00 95.75 92 ALA A O 1
ATOM 690 N N . TRP A 1 93 ? -7.159 7.642 6.770 1.00 95.75 93 TRP A N 1
ATOM 691 C CA . TRP A 1 93 ? -6.642 8.223 8.012 1.00 95.75 93 TRP A CA 1
ATOM 692 C C . TRP A 1 93 ? -7.435 9.456 8.468 1.00 95.75 93 TRP A C 1
ATOM 694 O O . TRP A 1 93 ? -7.782 9.587 9.645 1.00 95.75 93 TRP A O 1
ATOM 704 N N . TYR A 1 94 ? -7.760 10.359 7.542 1.00 95.62 94 TYR A N 1
ATOM 705 C CA . TYR A 1 94 ? -8.553 11.548 7.842 1.00 95.62 94 TYR A CA 1
ATOM 706 C C . TYR A 1 94 ? -9.957 11.189 8.354 1.00 95.62 94 TYR A C 1
ATOM 708 O O . TYR A 1 94 ? -10.416 11.761 9.346 1.00 95.62 94 TYR A O 1
ATOM 716 N N . LEU A 1 95 ? -10.619 10.215 7.722 1.00 94.19 95 LEU A N 1
ATOM 717 C CA . LEU A 1 95 ? -11.934 9.717 8.137 1.00 94.19 95 LEU A CA 1
ATOM 718 C C . LEU A 1 95 ? -11.898 9.115 9.547 1.00 94.19 95 LEU A C 1
ATOM 720 O O . LEU A 1 95 ? -12.789 9.393 10.352 1.00 94.19 95 LEU A O 1
ATOM 724 N N . GLU A 1 96 ? -10.848 8.363 9.892 1.00 91.25 96 GLU A N 1
ATOM 725 C CA . GLU A 1 96 ? -10.655 7.883 11.264 1.00 91.25 96 GLU A CA 1
ATOM 726 C C . GLU A 1 96 ? -10.526 9.038 12.257 1.00 91.25 96 GLU A C 1
ATOM 728 O O . GLU A 1 96 ? -11.174 9.034 13.305 1.00 91.25 96 GLU A O 1
ATOM 733 N N . ARG A 1 97 ? -9.735 10.065 11.920 1.00 91.81 97 ARG A N 1
ATOM 734 C CA . ARG A 1 97 ? -9.503 11.211 12.808 1.00 91.81 97 ARG A CA 1
ATOM 735 C C . ARG A 1 97 ? -10.761 12.042 13.047 1.00 91.81 97 ARG A C 1
ATOM 737 O O . ARG A 1 97 ? -10.890 12.649 14.112 1.00 91.81 97 ARG A O 1
ATOM 744 N N . ARG A 1 98 ? -11.664 12.070 12.064 1.00 93.44 98 ARG A N 1
ATOM 745 C CA . ARG A 1 98 ? -12.975 12.727 12.132 1.00 93.44 98 ARG A CA 1
ATOM 746 C C . ARG A 1 98 ? -14.039 11.912 12.864 1.00 93.44 98 ARG A C 1
ATOM 748 O O . ARG A 1 98 ? -15.125 12.438 13.071 1.00 93.44 98 ARG A O 1
ATOM 755 N N . GLY A 1 99 ? -13.740 10.676 13.263 1.00 90.06 99 GLY A N 1
ATOM 756 C CA . GLY A 1 99 ? -14.715 9.814 13.922 1.00 90.06 99 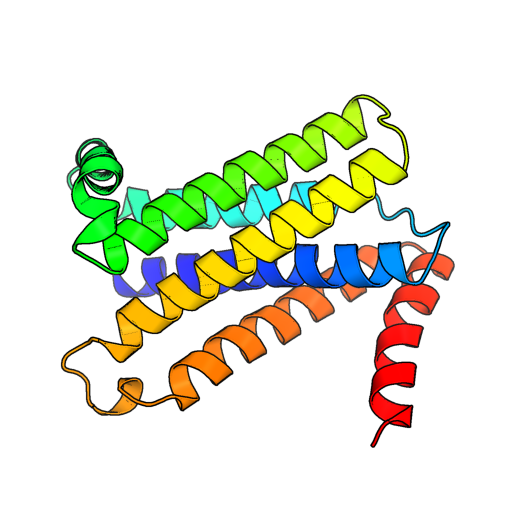GLY A CA 1
ATOM 757 C C . GLY A 1 99 ? -15.834 9.370 12.982 1.00 90.06 99 GLY A C 1
ATOM 758 O O . GLY A 1 99 ? -16.979 9.293 13.413 1.00 90.06 99 GLY A O 1
ATOM 759 N N . ALA A 1 100 ? -15.516 9.105 11.706 1.00 91.12 100 ALA A N 1
ATOM 760 C CA . ALA A 1 100 ? -16.465 8.494 10.777 1.00 91.12 100 ALA A CA 1
ATOM 761 C C . ALA A 1 100 ? -17.032 7.178 11.347 1.00 91.12 100 ALA A C 1
ATOM 763 O O . ALA A 1 100 ? -16.406 6.534 12.194 1.00 91.12 100 ALA A O 1
ATOM 764 N N . ASP A 1 101 ? -18.206 6.763 10.878 1.00 91.94 101 ASP A N 1
ATOM 765 C CA . ASP A 1 101 ? -18.803 5.498 11.296 1.00 91.94 101 ASP A CA 1
ATOM 766 C C . ASP A 1 101 ? -17.955 4.287 10.852 1.00 91.94 101 ASP A C 1
ATOM 768 O O . ASP A 1 101 ? -17.148 4.357 9.917 1.00 91.94 101 ASP A O 1
ATOM 772 N N . GLU A 1 102 ? -18.144 3.148 11.523 1.00 88.25 102 GLU A N 1
ATOM 773 C CA . GLU A 1 102 ? -17.378 1.927 11.242 1.00 88.25 102 GLU A CA 1
ATOM 774 C C . GLU A 1 102 ? -17.582 1.389 9.818 1.00 88.25 102 GLU A C 1
ATOM 776 O O . GLU A 1 102 ? -16.667 0.780 9.262 1.00 88.25 102 GLU A O 1
ATOM 781 N N . GLY A 1 103 ? -18.745 1.620 9.199 1.00 91.75 103 GLY A N 1
ATOM 782 C CA . GLY A 1 103 ? -19.003 1.227 7.814 1.00 91.75 103 GLY A CA 1
ATOM 783 C C . GLY A 1 103 ? -18.128 2.016 6.842 1.00 91.75 103 GLY A C 1
ATOM 784 O O . GLY A 1 103 ? -17.419 1.427 6.024 1.00 91.75 103 GLY A O 1
ATOM 785 N N . THR A 1 104 ? -18.101 3.340 6.998 1.00 93.38 104 THR A N 1
ATOM 786 C CA . THR A 1 104 ? -17.268 4.250 6.200 1.00 93.38 104 THR A CA 1
ATOM 787 C C . THR A 1 104 ? -15.777 3.963 6.370 1.00 93.38 104 THR A C 1
ATOM 789 O O . THR A 1 104 ? -15.043 3.914 5.379 1.00 93.38 104 THR A O 1
ATOM 792 N N . LYS A 1 105 ? -15.311 3.708 7.602 1.00 91.38 105 LYS A N 1
ATOM 793 C CA . LYS A 1 105 ? -13.918 3.293 7.844 1.00 91.38 105 LYS A CA 1
ATOM 794 C C . LYS A 1 105 ? -13.602 1.985 7.118 1.00 91.38 105 LYS A C 1
ATOM 796 O O . LYS A 1 105 ? -12.619 1.904 6.394 1.00 91.38 105 LYS A O 1
ATOM 801 N N . LYS A 1 106 ? -14.437 0.951 7.261 1.00 92.12 106 LYS A N 1
ATOM 802 C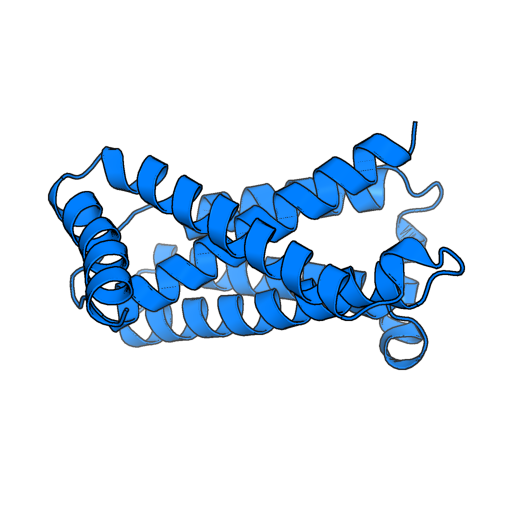 CA . LYS A 1 106 ? -14.214 -0.341 6.585 1.00 92.12 106 LYS A CA 1
ATOM 803 C C . LYS A 1 106 ? -14.168 -0.194 5.066 1.00 92.12 106 LYS A C 1
ATOM 805 O O . LYS A 1 106 ? -13.283 -0.766 4.432 1.00 92.12 106 LYS A O 1
ATOM 810 N N . ALA A 1 107 ? -15.080 0.589 4.496 1.00 95.06 107 ALA A N 1
ATOM 811 C CA . ALA A 1 107 ? -15.106 0.861 3.066 1.00 95.06 107 ALA A CA 1
ATOM 812 C C . ALA A 1 107 ? -13.824 1.564 2.589 1.00 95.06 107 ALA A C 1
ATOM 814 O O . ALA A 1 107 ? -13.281 1.191 1.551 1.00 95.06 107 ALA A O 1
ATOM 815 N N . SER A 1 108 ? -13.297 2.527 3.355 1.00 95.81 108 SER A N 1
ATOM 816 C CA . SER A 1 108 ? -12.063 3.233 2.988 1.00 95.81 108 SER A CA 1
ATOM 817 C C . SER A 1 108 ? -10.826 2.329 3.041 1.00 95.81 108 SER A C 1
ATOM 819 O O . SER A 1 108 ? -9.995 2.400 2.137 1.00 95.81 108 SER A O 1
ATOM 821 N N . TYR A 1 109 ? -10.733 1.415 4.016 1.00 95.19 109 TYR A N 1
ATOM 822 C CA . TYR A 1 109 ? -9.672 0.398 4.065 1.00 95.19 109 TYR A CA 1
ATOM 823 C C . TYR A 1 109 ? -9.733 -0.570 2.878 1.00 95.19 109 TYR A C 1
ATOM 825 O O . TYR A 1 109 ? -8.699 -0.868 2.284 1.00 95.19 109 TYR A O 1
ATOM 833 N N . TRP A 1 110 ? -10.927 -1.036 2.497 1.00 96.94 110 TRP A N 1
ATOM 834 C CA . TRP A 1 110 ? -11.089 -1.891 1.316 1.00 96.94 110 TRP A CA 1
ATOM 835 C C . TRP A 1 110 ? -10.756 -1.160 0.021 1.00 96.94 110 TRP A C 1
ATOM 837 O O . TRP A 1 110 ? -10.073 -1.719 -0.835 1.00 96.94 110 TRP A O 1
ATOM 847 N N . LEU A 1 111 ? -11.175 0.100 -0.109 1.00 98.19 111 LEU A N 1
ATOM 848 C CA . LEU A 1 111 ? -10.804 0.932 -1.248 1.00 98.19 111 LEU A CA 1
ATOM 849 C C . LEU A 1 111 ? -9.279 1.094 -1.332 1.00 98.19 111 LEU A C 1
ATOM 851 O O . LEU A 1 111 ? -8.705 0.889 -2.400 1.00 98.19 111 LEU A O 1
ATOM 855 N N . ALA A 1 112 ? -8.616 1.391 -0.209 1.00 97.94 112 ALA A N 1
ATOM 856 C CA . ALA A 1 112 ? -7.159 1.476 -0.148 1.00 97.94 112 ALA A CA 1
ATOM 857 C C . ALA A 1 112 ? -6.499 0.146 -0.538 1.00 97.94 112 ALA A C 1
ATOM 859 O O . ALA A 1 112 ? -5.572 0.142 -1.342 1.00 97.94 112 ALA A O 1
ATOM 860 N N . ALA A 1 113 ? -7.004 -0.983 -0.034 1.00 97.81 113 ALA A N 1
ATOM 861 C CA . ALA A 1 113 ? -6.488 -2.310 -0.358 1.00 97.81 113 ALA A CA 1
ATOM 862 C C . ALA A 1 113 ? -6.610 -2.631 -1.857 1.00 97.81 113 ALA A C 1
ATOM 864 O O . ALA A 1 113 ? -5.643 -3.090 -2.456 1.00 97.81 113 ALA A O 1
ATOM 865 N N . VAL A 1 114 ? -7.752 -2.339 -2.489 1.00 98.50 114 VAL A N 1
ATOM 866 C CA . VAL A 1 114 ? -7.958 -2.559 -3.933 1.00 98.50 114 VAL A CA 1
ATOM 867 C C . VAL A 1 114 ? -7.018 -1.689 -4.765 1.00 98.50 114 VAL A C 1
ATOM 869 O O . VAL A 1 114 ? -6.352 -2.191 -5.670 1.00 98.50 114 VAL A O 1
ATOM 872 N N . VAL A 1 115 ? -6.914 -0.396 -4.443 1.00 98.62 115 VAL A N 1
ATOM 873 C CA . VAL A 1 115 ? -5.989 0.514 -5.138 1.00 98.62 115 VAL A CA 1
ATOM 874 C C . VAL A 1 115 ? -4.537 0.065 -4.942 1.00 98.62 115 VAL A C 1
ATOM 876 O O . VAL A 1 115 ? -3.762 0.066 -5.897 1.00 98.62 115 VAL A O 1
ATOM 879 N N . GLY A 1 116 ? -4.185 -0.387 -3.738 1.00 98.44 116 GLY A N 1
ATOM 880 C CA . GLY A 1 116 ? -2.873 -0.940 -3.421 1.00 98.44 116 GLY A CA 1
ATOM 881 C C . GLY A 1 116 ? -2.554 -2.206 -4.217 1.00 98.44 116 GLY A C 1
ATOM 882 O O . GLY A 1 116 ? -1.477 -2.304 -4.794 1.00 98.44 116 GLY A O 1
ATOM 883 N N . VAL A 1 117 ? -3.498 -3.143 -4.337 1.00 98.44 117 VAL A N 1
ATOM 884 C CA . VAL A 1 117 ? -3.353 -4.343 -5.182 1.00 98.44 117 VAL A CA 1
ATOM 885 C C . VAL A 1 117 ? -3.089 -3.953 -6.636 1.00 98.44 117 VAL A C 1
ATOM 887 O O . VAL A 1 117 ? -2.160 -4.476 -7.248 1.00 98.44 117 VAL A O 1
ATOM 890 N N . CYS A 1 118 ? -3.837 -2.989 -7.179 1.00 98.25 118 CYS A N 1
ATOM 891 C CA . CYS A 1 118 ? -3.572 -2.458 -8.516 1.00 98.25 118 CYS A CA 1
ATOM 892 C C . CYS A 1 118 ? -2.162 -1.854 -8.626 1.00 98.25 118 CYS A C 1
ATOM 894 O O . CYS A 1 118 ? -1.490 -2.066 -9.637 1.00 98.25 118 CYS A O 1
ATOM 896 N N . ALA A 1 119 ? -1.691 -1.142 -7.595 1.00 98.00 119 ALA A N 1
ATOM 897 C CA . ALA A 1 119 ? -0.335 -0.601 -7.554 1.00 98.00 119 ALA A CA 1
ATOM 898 C C . ALA A 1 119 ? 0.729 -1.713 -7.594 1.00 98.00 119 ALA A C 1
ATOM 900 O O . ALA A 1 119 ? 1.660 -1.610 -8.389 1.00 98.00 119 ALA A O 1
ATOM 901 N N . ILE A 1 120 ? 0.555 -2.808 -6.840 1.00 98.31 120 ILE A N 1
ATOM 902 C CA . ILE A 1 120 ? 1.466 -3.969 -6.870 1.00 98.31 120 ILE A CA 1
ATOM 903 C C . ILE A 1 120 ? 1.465 -4.659 -8.235 1.00 98.31 120 ILE A C 1
ATOM 905 O O . ILE A 1 120 ? 2.533 -4.988 -8.745 1.00 98.31 120 ILE A O 1
ATOM 909 N N . ILE A 1 121 ? 0.298 -4.814 -8.871 1.00 97.81 121 ILE A N 1
ATOM 910 C CA . ILE A 1 121 ? 0.208 -5.347 -10.242 1.00 97.81 121 ILE A CA 1
ATOM 911 C C . ILE A 1 121 ? 1.013 -4.468 -11.193 1.00 97.81 121 ILE A C 1
ATOM 913 O O . ILE A 1 121 ? 1.822 -4.968 -11.972 1.00 97.81 121 ILE A O 1
ATOM 917 N N . SER A 1 122 ? 0.799 -3.152 -11.140 1.00 96.94 122 SER A N 1
ATOM 918 C CA . SER A 1 122 ? 1.504 -2.224 -12.018 1.00 96.94 122 SER A CA 1
ATOM 919 C C . SER A 1 122 ? 3.012 -2.265 -11.798 1.00 96.94 122 SER A C 1
ATOM 921 O O . SER A 1 122 ? 3.761 -2.319 -12.769 1.00 96.94 122 SER A O 1
ATOM 923 N N . MET A 1 123 ? 3.435 -2.288 -10.536 1.00 96.56 123 MET A N 1
ATOM 924 C CA . MET A 1 123 ? 4.828 -2.396 -10.122 1.00 96.56 123 MET A CA 1
ATOM 925 C C . MET A 1 123 ? 5.465 -3.696 -10.639 1.00 96.56 123 MET A C 1
ATOM 927 O O . MET A 1 123 ? 6.488 -3.651 -11.315 1.00 96.56 123 MET A O 1
ATOM 931 N N . ALA A 1 124 ? 4.831 -4.856 -10.450 1.00 97.00 124 ALA A N 1
ATOM 932 C CA . ALA A 1 124 ? 5.331 -6.124 -10.986 1.00 97.00 124 ALA A CA 1
ATOM 933 C C . ALA A 1 124 ? 5.415 -6.117 -12.524 1.00 97.00 124 ALA A C 1
ATOM 935 O O . ALA A 1 124 ? 6.366 -6.635 -13.110 1.00 97.00 124 ALA A O 1
ATOM 936 N N . MET A 1 125 ? 4.453 -5.482 -13.202 1.00 96.38 125 MET A N 1
ATOM 937 C CA . MET A 1 125 ? 4.459 -5.374 -14.662 1.00 96.38 125 MET A CA 1
ATOM 938 C C . MET A 1 125 ? 5.609 -4.523 -15.209 1.00 96.38 125 MET A C 1
ATOM 940 O O . MET A 1 125 ? 6.040 -4.775 -16.338 1.00 96.38 125 MET A O 1
ATOM 944 N N . VAL A 1 126 ? 6.138 -3.569 -14.431 1.00 94.06 126 VAL A N 1
ATOM 945 C CA . VAL A 1 126 ? 7.370 -2.849 -14.793 1.00 94.06 126 VAL A CA 1
ATOM 946 C C . VAL A 1 126 ? 8.532 -3.827 -14.939 1.00 94.06 126 VAL A C 1
ATOM 948 O O . VAL A 1 126 ? 9.271 -3.709 -15.909 1.00 94.06 126 VAL A O 1
ATOM 951 N N . TYR A 1 127 ? 8.639 -4.827 -14.057 1.00 93.25 127 TYR A N 1
ATOM 952 C CA . TYR A 1 127 ? 9.690 -5.852 -14.086 1.0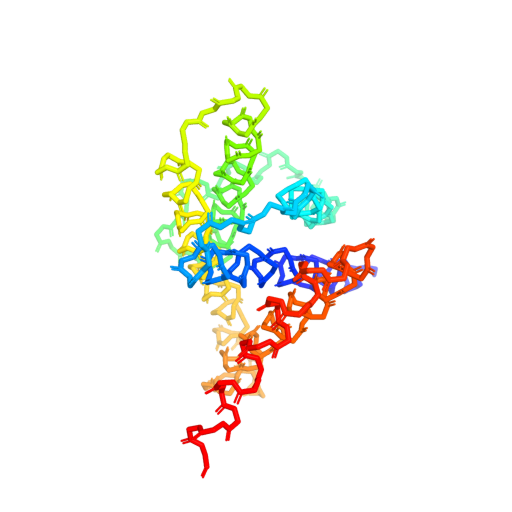0 93.25 127 TYR A CA 1
ATOM 953 C C . TYR A 1 127 ? 9.440 -6.922 -15.160 1.00 93.25 127 TYR A C 1
ATOM 955 O O . TYR A 1 127 ? 10.349 -7.264 -15.920 1.00 93.25 127 TYR A O 1
ATOM 963 N N . ILE A 1 128 ? 8.196 -7.393 -15.290 1.00 96.06 128 ILE A N 1
ATOM 964 C CA . ILE A 1 128 ? 7.821 -8.444 -16.254 1.00 96.06 128 ILE A CA 1
ATOM 965 C C . ILE A 1 128 ? 8.014 -7.998 -17.705 1.00 96.06 128 ILE A C 1
ATOM 967 O O . ILE A 1 128 ? 8.335 -8.808 -18.572 1.00 96.06 128 ILE A O 1
ATOM 971 N N . ARG A 1 129 ? 7.809 -6.711 -18.001 1.00 93.50 129 ARG A N 1
ATOM 972 C CA . ARG A 1 129 ? 7.961 -6.159 -19.357 1.00 93.50 129 ARG A CA 1
ATOM 973 C C . ARG A 1 129 ? 9.363 -5.612 -19.641 1.00 93.50 129 ARG A C 1
ATOM 975 O O . ARG A 1 129 ? 9.533 -4.887 -20.620 1.00 93.50 129 ARG A O 1
ATOM 982 N N . THR A 1 130 ? 10.355 -5.947 -18.817 1.00 90.06 130 THR A N 1
ATOM 983 C CA . THR A 1 130 ? 11.757 -5.610 -19.097 1.00 90.06 130 THR A CA 1
ATOM 984 C C . THR A 1 130 ? 12.391 -6.572 -20.100 1.00 90.06 130 THR A C 1
ATOM 986 O O . THR A 1 130 ? 11.855 -7.629 -20.421 1.00 90.06 130 THR A O 1
ATOM 989 N N . VAL A 1 131 ? 13.581 -6.205 -20.578 1.00 91.75 131 VAL A N 1
ATOM 990 C CA . VAL A 1 131 ? 14.421 -7.056 -21.432 1.00 91.75 131 VAL A CA 1
ATOM 991 C C . VAL A 1 131 ? 15.114 -8.189 -20.665 1.00 91.75 131 VAL A C 1
ATOM 993 O O . VAL A 1 131 ? 15.769 -9.016 -21.289 1.00 91.75 131 VAL A O 1
ATOM 996 N N . ILE A 1 132 ? 15.010 -8.226 -19.330 1.00 93.19 132 ILE A N 1
ATOM 997 C CA . ILE A 1 132 ? 15.714 -9.190 -18.478 1.00 93.19 132 ILE A CA 1
ATOM 998 C C . ILE A 1 132 ? 14.874 -10.475 -18.387 1.00 93.19 132 ILE A C 1
ATOM 1000 O O . ILE A 1 132 ? 13.832 -10.473 -17.728 1.00 93.19 132 ILE A O 1
ATOM 1004 N N . PRO A 1 133 ? 15.311 -11.601 -18.992 1.00 91.38 133 PRO A N 1
ATOM 1005 C CA . PRO A 1 133 ? 14.471 -12.797 -19.112 1.00 91.38 133 PRO A CA 1
ATOM 1006 C C . PRO A 1 133 ? 14.068 -13.411 -17.768 1.00 91.38 133 PRO A C 1
ATOM 1008 O O . PRO A 1 133 ? 12.975 -13.957 -17.645 1.00 91.38 133 PRO A O 1
ATOM 1011 N N . ALA A 1 134 ? 14.921 -13.280 -16.746 1.00 92.06 134 ALA A N 1
ATOM 1012 C CA . ALA A 1 134 ? 14.667 -13.812 -15.408 1.00 92.06 134 ALA A CA 1
ATOM 1013 C C . ALA A 1 134 ? 13.411 -13.219 -14.741 1.00 92.06 134 ALA A C 1
ATOM 1015 O O . ALA A 1 134 ? 12.809 -13.872 -13.894 1.00 92.06 134 ALA A O 1
ATOM 1016 N N . TRP A 1 135 ? 12.999 -12.006 -15.125 1.00 93.19 135 TRP A N 1
ATOM 1017 C CA . TRP A 1 135 ? 11.832 -11.321 -14.556 1.00 93.19 135 TRP A CA 1
ATOM 1018 C C . TRP A 1 135 ? 10.582 -11.436 -15.436 1.00 93.19 135 TRP A C 1
ATOM 1020 O O . TRP A 1 135 ? 9.493 -11.058 -15.023 1.00 93.19 135 TRP A O 1
ATOM 1030 N N . GLY A 1 136 ? 10.710 -11.973 -16.653 1.00 94.06 136 GLY A N 1
ATOM 1031 C CA . GLY A 1 136 ? 9.647 -11.996 -17.663 1.00 94.06 136 GLY A CA 1
ATOM 1032 C C . GLY A 1 136 ? 8.555 -13.048 -17.450 1.00 94.06 136 GLY A C 1
ATOM 1033 O O . GLY A 1 136 ? 7.824 -13.362 -18.389 1.00 94.06 136 GLY A O 1
ATOM 1034 N N . THR A 1 137 ? 8.449 -13.634 -16.256 1.00 94.56 137 THR A N 1
ATOM 1035 C CA . THR A 1 137 ? 7.532 -14.746 -15.963 1.00 94.56 137 THR A CA 1
ATOM 1036 C C . THR A 1 137 ? 6.476 -14.353 -14.933 1.00 94.56 137 THR A C 1
ATOM 1038 O O . THR A 1 137 ? 6.598 -13.353 -14.228 1.00 94.56 137 THR A O 1
ATOM 1041 N N . TRP A 1 138 ? 5.420 -15.160 -14.815 1.00 93.88 138 TRP A N 1
ATOM 1042 C CA . TRP A 1 138 ? 4.370 -14.946 -13.817 1.00 93.88 138 TRP A CA 1
ATOM 1043 C C . TRP A 1 138 ? 4.874 -15.089 -12.369 1.00 93.88 138 TRP A C 1
ATOM 1045 O O . TRP A 1 138 ? 4.244 -14.542 -11.465 1.00 93.88 138 TRP A O 1
ATOM 1055 N N . TYR A 1 139 ? 6.025 -15.741 -12.148 1.00 95.06 139 TYR A N 1
ATOM 1056 C CA . TYR A 1 139 ? 6.655 -15.848 -10.829 1.00 95.06 139 TYR A CA 1
ATOM 1057 C C . TYR A 1 139 ? 6.965 -14.476 -10.231 1.00 95.06 139 TYR A C 1
ATOM 1059 O O . TYR A 1 139 ? 6.696 -14.255 -9.060 1.00 95.06 139 TYR A O 1
ATOM 1067 N N . THR A 1 140 ? 7.388 -13.504 -11.045 1.00 95.75 140 THR A N 1
ATOM 1068 C CA . THR A 1 140 ? 7.636 -12.135 -10.569 1.00 95.75 140 THR A CA 1
ATOM 1069 C C . THR A 1 140 ? 6.373 -11.481 -10.011 1.00 95.75 140 THR A C 1
ATOM 1071 O O . THR A 1 140 ? 6.434 -10.785 -9.005 1.00 95.75 140 THR A O 1
ATOM 1074 N N . MET A 1 141 ? 5.203 -11.738 -10.601 1.00 96.88 141 MET A N 1
ATOM 1075 C CA . MET A 1 141 ? 3.940 -11.252 -10.035 1.00 96.88 141 MET A CA 1
ATOM 1076 C C . MET A 1 141 ? 3.685 -11.875 -8.656 1.00 96.88 141 MET A C 1
ATOM 1078 O O . MET A 1 141 ? 3.328 -11.173 -7.711 1.00 96.88 141 MET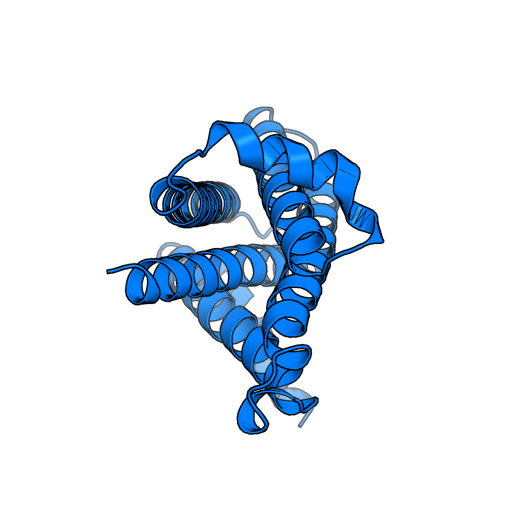 A O 1
ATOM 1082 N N . VAL A 1 142 ? 3.895 -13.189 -8.537 1.00 97.25 142 VAL A N 1
ATOM 1083 C CA . VAL A 1 142 ? 3.715 -13.929 -7.281 1.00 97.25 142 VAL A CA 1
ATOM 1084 C C . VAL A 1 142 ? 4.671 -13.427 -6.205 1.00 97.25 142 VAL A C 1
ATOM 1086 O O . VAL A 1 142 ? 4.220 -13.135 -5.101 1.00 97.25 142 VAL A O 1
ATOM 1089 N N . ASP A 1 143 ? 5.951 -13.249 -6.526 1.00 96.50 143 ASP A N 1
ATOM 1090 C CA . ASP A 1 143 ? 6.973 -12.780 -5.588 1.00 96.50 143 ASP A CA 1
ATOM 1091 C C . ASP A 1 143 ? 6.628 -11.403 -5.011 1.00 96.50 143 ASP A C 1
ATOM 1093 O O . ASP A 1 143 ? 6.776 -11.168 -3.808 1.00 96.50 143 ASP A O 1
ATOM 1097 N N . PHE A 1 144 ? 6.104 -10.494 -5.840 1.00 97.50 144 PHE A N 1
ATOM 1098 C CA . PHE A 1 144 ? 5.715 -9.153 -5.401 1.00 97.50 144 PHE A CA 1
ATOM 1099 C C . PHE A 1 144 ? 4.525 -9.189 -4.437 1.00 97.50 144 PHE A C 1
ATOM 1101 O O . PHE A 1 144 ? 4.524 -8.479 -3.426 1.00 97.50 144 PHE A O 1
ATOM 1108 N N . PHE A 1 145 ? 3.533 -10.039 -4.707 1.00 98.19 145 PHE A N 1
ATOM 1109 C CA . PHE A 1 145 ? 2.401 -10.227 -3.802 1.00 98.19 145 PHE A CA 1
ATOM 1110 C C . PHE A 1 145 ? 2.792 -10.949 -2.515 1.00 98.19 145 PHE A C 1
ATOM 1112 O O . PHE A 1 145 ? 2.398 -10.501 -1.440 1.00 98.19 145 PHE A O 1
ATOM 1119 N N . LEU A 1 146 ? 3.598 -12.012 -2.592 1.00 97.44 146 LEU A N 1
ATOM 1120 C CA . LEU A 1 146 ? 4.108 -12.714 -1.413 1.00 97.44 146 LEU A CA 1
ATOM 1121 C C . LEU A 1 146 ? 4.892 -11.762 -0.513 1.00 97.44 146 LEU A C 1
ATOM 1123 O O . LEU A 1 146 ? 4.635 -11.708 0.687 1.00 97.44 146 LEU A O 1
ATOM 1127 N N . THR A 1 147 ? 5.776 -10.950 -1.093 1.00 97.69 147 THR A N 1
ATOM 1128 C CA . THR A 1 147 ? 6.527 -9.932 -0.350 1.00 97.69 147 THR A CA 1
ATOM 1129 C C . THR A 1 147 ? 5.582 -8.948 0.338 1.00 97.69 147 THR A C 1
ATOM 1131 O O . THR A 1 147 ? 5.721 -8.694 1.534 1.00 97.69 147 THR A O 1
ATOM 1134 N N . SER A 1 148 ? 4.567 -8.446 -0.375 1.00 98.31 148 SER A N 1
ATOM 1135 C CA . SER A 1 148 ? 3.567 -7.545 0.205 1.00 98.31 148 SER A CA 1
ATOM 1136 C C . SER A 1 148 ? 2.802 -8.192 1.363 1.00 98.31 148 SER A C 1
ATOM 1138 O O . SER A 1 148 ? 2.712 -7.606 2.444 1.00 98.31 148 SER A O 1
ATOM 1140 N N . PHE A 1 149 ? 2.307 -9.419 1.190 1.00 96.94 149 PHE A N 1
ATOM 1141 C CA . PHE A 1 149 ? 1.548 -10.119 2.223 1.00 96.94 149 PHE A CA 1
ATOM 1142 C C . PHE A 1 149 ? 2.395 -10.463 3.449 1.00 96.94 149 PHE A C 1
ATOM 1144 O O . PHE A 1 149 ? 1.917 -10.269 4.569 1.00 96.94 149 PHE A O 1
ATOM 1151 N N . ILE A 1 150 ? 3.637 -10.918 3.258 1.00 96.62 150 ILE A N 1
ATOM 1152 C CA . ILE A 1 150 ? 4.562 -11.256 4.347 1.00 96.62 150 ILE A CA 1
ATOM 1153 C C . ILE A 1 150 ? 4.938 -10.001 5.136 1.00 96.62 150 ILE A C 1
ATOM 1155 O O . ILE A 1 150 ? 4.788 -9.982 6.359 1.00 96.62 150 ILE A O 1
ATOM 1159 N N . LEU A 1 151 ? 5.391 -8.936 4.465 1.00 97.31 151 LEU A N 1
ATOM 1160 C CA . LEU A 1 151 ? 5.797 -7.699 5.137 1.00 97.31 151 LEU A CA 1
ATOM 1161 C C . LEU A 1 151 ? 4.612 -7.027 5.832 1.00 97.31 151 LEU A C 1
ATOM 1163 O O . LEU A 1 151 ? 4.710 -6.645 6.997 1.00 97.31 151 LEU A O 1
ATOM 1167 N N . GLY A 1 152 ? 3.478 -6.925 5.140 1.00 96.69 152 GLY A N 1
ATOM 1168 C CA . GLY A 1 152 ? 2.271 -6.310 5.673 1.00 96.69 152 GLY A CA 1
ATOM 1169 C C . GLY A 1 152 ? 1.688 -7.059 6.868 1.00 96.69 152 GLY A C 1
ATOM 1170 O O . GLY A 1 152 ? 1.336 -6.440 7.871 1.00 96.69 152 GLY A O 1
ATOM 1171 N N . GLY A 1 153 ? 1.625 -8.392 6.789 1.00 93.62 153 GLY A N 1
ATOM 1172 C CA . GLY A 1 153 ? 1.153 -9.235 7.888 1.00 93.62 153 GLY A CA 1
ATOM 1173 C C . GLY A 1 153 ? 2.088 -9.165 9.094 1.00 93.62 153 GLY A C 1
ATOM 1174 O O . GLY A 1 153 ? 1.631 -8.986 10.223 1.00 93.62 153 GLY A O 1
ATOM 1175 N N . SER A 1 154 ? 3.403 -9.198 8.855 1.00 93.38 154 SER A N 1
ATOM 1176 C CA . SER A 1 154 ? 4.412 -9.040 9.910 1.00 93.38 154 SER A CA 1
ATOM 1177 C C . SER A 1 154 ? 4.301 -7.681 10.604 1.00 93.38 154 SER A C 1
ATOM 1179 O O . SER A 1 154 ? 4.314 -7.614 11.832 1.00 93.38 154 SER A O 1
ATOM 1181 N N . LEU A 1 155 ? 4.132 -6.594 9.842 1.00 93.94 155 LEU A N 1
ATOM 1182 C CA . LEU A 1 155 ? 3.909 -5.260 10.404 1.00 93.94 155 LEU A CA 1
ATOM 1183 C C . LEU A 1 155 ? 2.625 -5.198 11.225 1.00 93.94 155 LEU A C 1
ATOM 1185 O O . LEU A 1 155 ? 2.637 -4.646 12.324 1.00 93.94 155 LEU A O 1
ATOM 1189 N N . LEU A 1 156 ? 1.535 -5.789 10.734 1.00 93.31 156 LEU A N 1
ATOM 1190 C CA . LEU A 1 156 ? 0.278 -5.816 11.472 1.00 93.31 156 LEU A CA 1
ATOM 1191 C C . LEU A 1 156 ? 0.430 -6.547 12.813 1.00 93.31 156 LEU A C 1
ATOM 1193 O O . LEU A 1 156 ? -0.045 -6.042 13.827 1.00 93.31 156 LEU A O 1
ATOM 1197 N N . LEU A 1 157 ? 1.135 -7.683 12.841 1.00 91.06 157 LEU A N 1
ATOM 1198 C CA . LEU A 1 157 ? 1.441 -8.416 14.074 1.00 91.06 157 LEU A CA 1
ATOM 1199 C C . LEU A 1 157 ? 2.275 -7.578 15.051 1.00 91.06 157 LEU A C 1
ATOM 1201 O O . LEU A 1 157 ? 1.975 -7.543 16.245 1.00 91.06 157 LEU A O 1
ATOM 1205 N N . VAL A 1 158 ? 3.295 -6.871 14.556 1.00 91.00 158 VAL A N 1
ATOM 1206 C CA . VAL A 1 158 ? 4.127 -5.980 15.380 1.00 91.00 158 VAL A CA 1
ATOM 1207 C C . VAL A 1 158 ? 3.290 -4.853 15.985 1.00 91.00 158 VAL A C 1
ATOM 1209 O O . VAL A 1 158 ? 3.408 -4.589 17.181 1.00 91.00 158 VAL A O 1
ATOM 1212 N N . LEU A 1 159 ? 2.414 -4.223 15.198 1.00 89.88 159 LEU A N 1
ATOM 1213 C CA . LEU A 1 159 ? 1.531 -3.158 15.680 1.00 89.88 159 LEU A CA 1
ATOM 1214 C C . LEU A 1 159 ? 0.479 -3.686 16.666 1.00 89.88 159 LEU A C 1
ATOM 1216 O O . LEU A 1 159 ? 0.197 -3.041 17.674 1.00 89.88 159 LEU A O 1
ATOM 1220 N N . ALA A 1 160 ? -0.065 -4.878 16.416 1.00 87.44 160 ALA A N 1
ATOM 1221 C CA . ALA A 1 160 ? -1.043 -5.520 17.285 1.00 87.44 160 ALA A CA 1
ATOM 1222 C C . ALA A 1 160 ? -0.438 -5.999 18.614 1.00 87.44 160 ALA A C 1
ATOM 1224 O O . ALA A 1 160 ? -1.163 -6.114 19.596 1.00 87.44 160 ALA A O 1
ATOM 1225 N N . ARG A 1 161 ? 0.881 -6.229 18.694 1.00 83.88 161 ARG A N 1
ATOM 1226 C CA . ARG A 1 161 ? 1.564 -6.751 19.894 1.00 83.88 161 ARG A CA 1
ATOM 1227 C C . ARG A 1 161 ? 1.303 -5.936 21.164 1.00 83.88 161 ARG A C 1
ATOM 1229 O O . ARG A 1 161 ? 1.331 -6.498 22.257 1.00 83.88 161 ARG A O 1
ATOM 1236 N N . ALA A 1 162 ? 1.065 -4.632 21.034 1.00 76.12 162 ALA A N 1
ATOM 1237 C CA . ALA A 1 162 ? 0.782 -3.759 22.172 1.00 76.12 162 ALA A CA 1
ATOM 1238 C C . ALA A 1 162 ? -0.584 -4.039 22.834 1.00 76.12 162 ALA A C 1
ATOM 1240 O O . ALA A 1 162 ? -0.780 -3.667 23.988 1.00 76.12 162 ALA A O 1
ATOM 1241 N N . ASN A 1 163 ? -1.510 -4.707 22.138 1.00 78.56 163 ASN A N 1
ATOM 1242 C CA . ASN A 1 163 ? -2.835 -5.054 22.643 1.00 78.56 163 ASN A CA 1
ATOM 1243 C C . ASN A 1 163 ? -3.101 -6.558 22.455 1.00 78.56 163 ASN A C 1
ATOM 1245 O O . ASN A 1 163 ? -3.230 -7.044 21.334 1.00 78.56 163 ASN A O 1
ATOM 1249 N N . LYS A 1 164 ? -3.211 -7.303 23.564 1.00 76.06 164 LYS A N 1
ATOM 1250 C CA . LYS A 1 164 ? -3.396 -8.765 23.541 1.00 76.06 164 LYS A CA 1
ATOM 1251 C C . LYS A 1 164 ? -4.653 -9.198 22.780 1.00 76.06 164 LYS A C 1
ATOM 1253 O O . LYS A 1 164 ? -4.578 -10.176 22.045 1.00 76.06 164 LYS A O 1
ATOM 1258 N N . GLU A 1 165 ? -5.761 -8.470 22.906 1.00 75.56 165 GLU A N 1
ATOM 1259 C CA . GLU A 1 165 ? -7.014 -8.780 22.200 1.00 75.56 165 GLU A CA 1
ATOM 1260 C C . GLU A 1 165 ? -6.831 -8.605 20.687 1.00 75.56 165 GLU A C 1
ATOM 1262 O O . GLU A 1 165 ? -7.125 -9.504 19.895 1.00 75.56 165 GLU A O 1
ATOM 1267 N N . THR A 1 166 ? -6.219 -7.491 20.282 1.00 76.69 166 THR A N 1
ATOM 1268 C CA . THR A 1 166 ? -5.862 -7.219 18.884 1.00 76.69 166 THR A CA 1
ATOM 1269 C C . THR A 1 166 ? -4.869 -8.244 18.334 1.00 76.69 166 THR A C 1
ATOM 1271 O O . THR A 1 166 ? -4.978 -8.652 17.180 1.00 76.69 166 THR A O 1
ATOM 1274 N N . LEU A 1 167 ? -3.911 -8.703 19.140 1.00 80.12 167 LEU A N 1
ATOM 1275 C CA . LEU A 1 167 ? -2.952 -9.725 18.728 1.00 80.12 167 LEU A CA 1
ATOM 1276 C C . LEU A 1 167 ? -3.640 -11.073 18.489 1.00 80.12 167 LEU A C 1
ATOM 1278 O O . LEU A 1 167 ? -3.392 -11.700 17.461 1.00 80.12 167 LEU A O 1
ATOM 1282 N N . THR A 1 168 ? -4.540 -11.493 19.385 1.00 79.25 168 THR A N 1
ATOM 1283 C CA . THR A 1 168 ? -5.326 -12.724 19.197 1.00 79.25 168 THR A CA 1
ATOM 1284 C C . THR A 1 168 ? -6.234 -12.649 17.972 1.00 79.25 168 THR A C 1
ATOM 1286 O O . THR A 1 168 ? -6.382 -13.636 17.257 1.00 79.25 168 THR A O 1
ATOM 1289 N N . ALA A 1 169 ? -6.776 -11.466 17.669 1.00 77.75 169 ALA A N 1
ATOM 1290 C CA . ALA A 1 169 ? -7.570 -11.230 16.470 1.00 77.75 169 ALA A CA 1
ATOM 1291 C C . ALA A 1 169 ? -6.792 -11.466 15.173 1.00 77.75 169 ALA A C 1
ATOM 1293 O O . ALA A 1 169 ? -7.296 -12.103 14.247 1.00 77.75 169 ALA A O 1
ATOM 1294 N N . VAL A 1 170 ? -5.563 -10.948 15.108 1.00 79.12 170 VAL A N 1
ATOM 1295 C CA . VAL A 1 170 ? -4.691 -11.093 13.937 1.00 79.12 170 VAL A CA 1
ATOM 1296 C C . VAL A 1 170 ? -4.153 -12.524 13.839 1.00 79.12 170 VAL A C 1
ATOM 1298 O O . VAL A 1 170 ? -4.174 -13.099 12.755 1.00 79.12 170 VAL A O 1
ATOM 1301 N N . ALA A 1 171 ? -3.745 -13.133 14.956 1.00 78.81 171 ALA A N 1
ATOM 1302 C CA . ALA A 1 171 ? -3.274 -14.522 14.993 1.00 78.81 171 ALA A CA 1
ATOM 1303 C C . ALA A 1 171 ? -4.378 -15.538 14.631 1.00 78.81 171 ALA A C 1
ATOM 1305 O O . ALA A 1 171 ? -4.128 -16.516 13.932 1.00 78.81 171 ALA A O 1
ATOM 1306 N N . GLY A 1 172 ? -5.637 -15.271 14.984 1.00 73.50 172 GLY A N 1
ATOM 1307 C CA . GLY A 1 172 ? -6.755 -16.124 14.567 1.00 73.50 172 GLY A CA 1
ATOM 1308 C C . GLY A 1 172 ? -6.960 -16.175 13.044 1.00 73.50 172 GLY A C 1
ATOM 1309 O O . GLY A 1 172 ? -7.560 -17.118 12.527 1.00 73.50 172 GLY A O 1
ATOM 1310 N N . ILE A 1 173 ? -6.448 -15.192 12.289 1.00 73.25 173 ILE A N 1
ATOM 1311 C CA . ILE A 1 173 ? -6.456 -15.238 10.819 1.00 73.25 173 ILE A CA 1
ATOM 1312 C C . ILE A 1 173 ? -5.455 -16.271 10.311 1.00 73.25 173 ILE A C 1
ATOM 1314 O O . ILE A 1 173 ? -5.799 -17.021 9.399 1.00 73.25 173 ILE A O 1
AT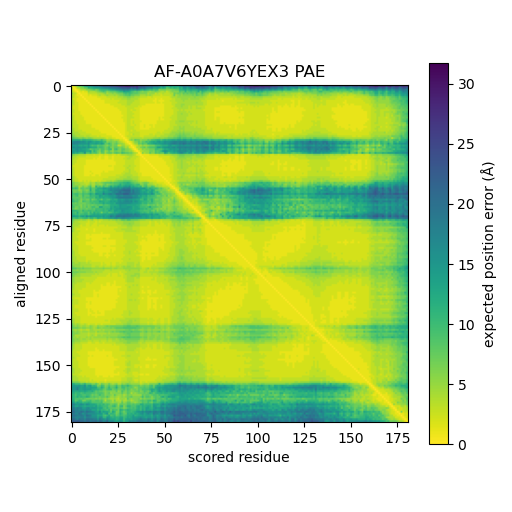OM 1318 N N . THR A 1 174 ? -4.254 -16.331 10.896 1.00 69.62 174 THR A N 1
ATOM 1319 C CA . THR A 1 174 ? -3.250 -17.333 10.520 1.00 69.62 174 THR A CA 1
ATOM 1320 C C . THR A 1 174 ? -3.736 -18.739 10.845 1.00 69.62 174 THR A C 1
ATOM 1322 O O . THR A 1 174 ? -3.651 -19.611 9.984 1.00 69.62 174 THR A O 1
ATOM 1325 N N . ASP A 1 175 ? -4.363 -18.937 12.006 1.00 67.50 175 ASP A N 1
ATOM 1326 C CA . ASP A 1 175 ? -4.917 -20.239 12.396 1.00 67.50 175 ASP A CA 1
ATOM 1327 C C . ASP A 1 175 ? -6.045 -20.678 11.450 1.00 67.50 175 ASP A C 1
ATOM 1329 O O . ASP A 1 175 ? -6.096 -21.828 11.018 1.00 67.50 175 ASP A O 1
ATOM 1333 N N . GLY A 1 176 ? -6.914 -19.745 11.048 1.00 63.28 176 GLY A N 1
ATOM 1334 C CA . GLY A 1 176 ? -7.983 -20.019 10.086 1.00 63.28 176 GLY A CA 1
ATOM 1335 C C . GLY A 1 176 ? -7.492 -20.316 8.664 1.00 63.28 176 GLY A C 1
ATOM 1336 O O . GLY A 1 176 ? -8.177 -21.025 7.934 1.00 63.28 176 GLY A O 1
ATOM 1337 N N . ILE A 1 177 ? -6.332 -19.790 8.254 1.00 65.31 177 ILE A N 1
ATOM 1338 C CA . ILE A 1 177 ? -5.692 -20.155 6.978 1.00 65.31 177 ILE A CA 1
ATOM 1339 C C . ILE A 1 177 ? -5.085 -21.557 7.079 1.00 65.31 177 ILE A C 1
ATOM 1341 O O . ILE A 1 177 ? -5.267 -22.360 6.171 1.00 65.31 177 ILE A O 1
ATOM 1345 N N . MET A 1 178 ? -4.412 -21.866 8.191 1.00 64.62 178 MET A N 1
ATOM 1346 C CA . MET A 1 178 ? -3.814 -23.184 8.425 1.00 64.62 178 MET A CA 1
ATOM 1347 C C . MET A 1 178 ? -4.863 -24.294 8.545 1.00 64.62 178 MET A C 1
ATOM 1349 O O . MET A 1 178 ? -4.596 -25.413 8.138 1.00 64.62 178 MET A O 1
ATOM 1353 N N . ALA A 1 179 ? -6.063 -23.994 9.047 1.00 60.53 179 ALA A N 1
ATOM 1354 C CA . ALA A 1 179 ? -7.165 -24.954 9.134 1.00 60.53 179 ALA A CA 1
ATOM 1355 C C . ALA A 1 179 ? -7.805 -25.319 7.775 1.00 60.53 179 ALA A C 1
ATOM 1357 O O . ALA A 1 179 ? -8.640 -26.220 7.721 1.00 60.53 179 ALA A O 1
ATOM 1358 N N . LEU A 1 180 ? -7.469 -24.601 6.696 1.00 53.97 180 LEU A N 1
ATOM 1359 C CA . LEU A 1 180 ? -7.965 -24.857 5.336 1.00 53.97 180 LEU A CA 1
ATOM 1360 C C . LEU A 1 180 ? -7.010 -25.727 4.494 1.00 53.97 180 LEU A C 1
ATOM 1362 O O . LEU A 1 180 ? -7.334 -26.012 3.339 1.00 53.97 180 LEU A O 1
ATOM 1366 N N . VAL A 1 181 ? -5.853 -26.112 5.047 1.00 52.81 181 VAL A N 1
ATOM 1367 C CA . VAL A 1 181 ? -4.819 -26.963 4.427 1.00 52.81 181 VAL A CA 1
ATOM 1368 C C . VAL A 1 181 ? -4.789 -28.311 5.133 1.00 52.81 181 VAL A C 1
ATOM 1370 O O . VAL A 1 181 ? -4.697 -29.330 4.416 1.00 52.81 181 VAL A O 1
#

Radius of gyration: 16.92 Å; Cα contacts (8 Å, |Δi|>4): 217; chains: 1; bounding box: 42×45×46 Å

pLDDT: mean 88.51, std 10.66, range [52.81, 98.62]